Protein AF-A0A2G1W7U5-F1 (afdb_monomer)

pLDDT: mean 75.39, std 24.79, range [24.73, 97.75]

Sequence (251 aa):
MKTILKFFCFLLPACPGFAKAATPPTQSETRHEFRSDEGGDSKVSTTFATPETNGIETKTRIHRLATTKRSVFDAFSYVNRIPDQSYDEETPEDFAARIFSRLANQEGRILLKAPPGMDRPAYEGFKTFLRYEGAASVGNCAACHTLPDFRDGRSHIVTKAEEAMLTPSLRDSVSRGVDLQKAMKLKLDALHRKQSGDADEISDEYSVMQLSAEDKSNLIAFLKLLDDVSDERFRELILKATVLDTSSDSE

Structure (mmCIF, N/CA/C/O backbone):
data_AF-A0A2G1W7U5-F1
#
_entry.id   AF-A0A2G1W7U5-F1
#
loop_
_atom_site.group_PDB
_atom_site.id
_atom_site.type_symbol
_atom_site.label_atom_id
_atom_site.label_alt_id
_atom_site.label_comp_id
_atom_site.label_asym_id
_atom_site.label_entity_id
_atom_site.label_seq_id
_atom_site.pdbx_PDB_ins_code
_atom_site.Cartn_x
_atom_site.Cartn_y
_atom_site.Cartn_z
_atom_site.occupancy
_atom_site.B_iso_or_equiv
_atom_site.auth_seq_id
_atom_site.auth_comp_id
_atom_site.auth_asym_i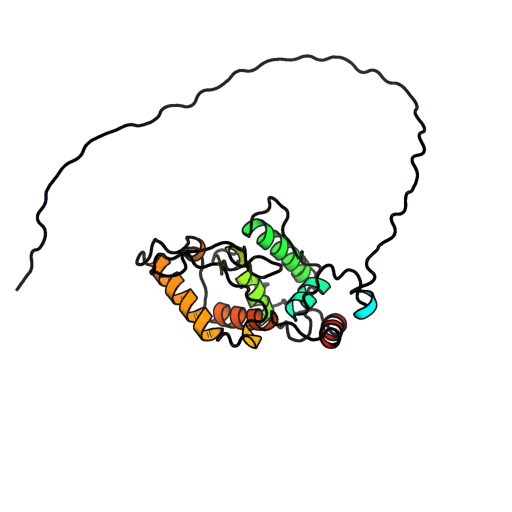d
_atom_site.auth_atom_id
_atom_site.pdbx_PDB_model_num
ATOM 1 N N . MET A 1 1 ? 47.479 -1.133 -30.530 1.00 33.62 1 MET A N 1
ATOM 2 C CA . MET A 1 1 ? 46.658 0.034 -30.939 1.00 33.62 1 MET A CA 1
ATOM 3 C C . MET A 1 1 ? 45.397 -0.476 -31.626 1.00 33.62 1 MET A C 1
ATOM 5 O O . MET A 1 1 ? 45.488 -1.527 -32.237 1.00 33.62 1 MET A O 1
ATOM 9 N N . LYS A 1 2 ? 44.279 0.252 -31.470 1.00 33.06 2 LYS A N 1
ATOM 10 C CA . LYS A 1 2 ? 43.019 0.286 -32.257 1.00 33.06 2 LYS A CA 1
ATOM 11 C C . LYS A 1 2 ? 42.730 -0.900 -33.210 1.00 33.06 2 LYS A C 1
ATOM 13 O O . LYS A 1 2 ? 43.475 -1.125 -34.150 1.00 33.06 2 LYS A O 1
ATOM 18 N N . THR A 1 3 ? 41.695 -1.708 -32.960 1.00 35.16 3 THR A N 1
ATOM 19 C CA . THR A 1 3 ? 40.286 -1.474 -33.382 1.00 35.16 3 THR A CA 1
ATOM 20 C C . THR A 1 3 ? 40.101 -1.475 -34.905 1.00 35.16 3 THR A C 1
ATOM 22 O O . THR A 1 3 ? 40.592 -0.566 -35.560 1.00 35.16 3 THR A O 1
ATOM 25 N N . ILE A 1 4 ? 39.301 -2.412 -35.435 1.00 36.03 4 ILE A N 1
ATOM 26 C CA . ILE A 1 4 ? 38.058 -2.134 -36.190 1.00 36.03 4 ILE A CA 1
ATOM 27 C C . ILE A 1 4 ? 37.305 -3.451 -36.449 1.00 36.03 4 ILE A C 1
ATOM 29 O O . ILE A 1 4 ? 37.845 -4.422 -36.968 1.00 36.03 4 ILE A O 1
ATOM 33 N N . LEU A 1 5 ? 36.036 -3.448 -36.046 1.00 32.56 5 LEU A N 1
ATOM 34 C CA . LEU A 1 5 ? 35.017 -4.462 -36.303 1.00 32.56 5 LEU A CA 1
ATOM 35 C C . LEU A 1 5 ? 34.005 -3.866 -37.298 1.00 32.56 5 LEU A C 1
ATOM 37 O O . LEU A 1 5 ? 33.855 -2.645 -37.334 1.00 32.56 5 LEU A O 1
ATOM 41 N N . LYS A 1 6 ? 33.237 -4.746 -37.957 1.00 32.97 6 LYS A N 1
ATOM 42 C CA . LYS A 1 6 ? 31.997 -4.526 -38.737 1.00 32.97 6 LYS A CA 1
ATOM 43 C C . LYS A 1 6 ? 32.163 -4.577 -40.258 1.00 32.97 6 LYS A C 1
ATOM 45 O O . LYS A 1 6 ? 32.416 -3.581 -40.926 1.00 32.97 6 LYS A O 1
ATOM 50 N N . PHE A 1 7 ? 31.892 -5.771 -40.784 1.00 31.62 7 PHE A N 1
ATOM 51 C CA . PHE A 1 7 ? 31.403 -5.955 -42.145 1.00 31.62 7 PHE A CA 1
ATOM 52 C C . PHE A 1 7 ? 29.991 -5.362 -42.277 1.00 31.62 7 PHE A C 1
ATOM 54 O O . PHE A 1 7 ? 29.139 -5.567 -41.415 1.00 31.62 7 PHE A O 1
ATOM 61 N N . PHE A 1 8 ? 29.765 -4.652 -43.377 1.00 29.19 8 PHE A N 1
ATOM 62 C CA . PHE A 1 8 ? 28.477 -4.129 -43.834 1.00 29.19 8 PHE A CA 1
ATOM 63 C C . PHE A 1 8 ? 27.931 -5.075 -44.909 1.00 29.19 8 PHE A C 1
ATOM 65 O O . PHE A 1 8 ? 28.683 -5.360 -45.843 1.00 29.19 8 PHE A O 1
ATOM 72 N N . CYS A 1 9 ? 26.660 -5.506 -44.859 1.00 25.00 9 CYS A N 1
ATOM 73 C CA . CYS A 1 9 ? 25.952 -5.926 -46.081 1.00 25.00 9 CYS A CA 1
ATOM 74 C C . CYS A 1 9 ? 24.428 -6.143 -45.941 1.00 25.00 9 CYS A C 1
ATOM 76 O O . CYS A 1 9 ? 23.960 -6.539 -44.882 1.00 25.00 9 CYS A O 1
ATOM 78 N N . PHE A 1 10 ? 23.731 -5.951 -47.075 1.00 26.20 10 PHE A N 1
ATOM 79 C CA . PHE A 1 10 ? 22.299 -6.158 -47.395 1.00 26.20 10 PHE A CA 1
ATOM 80 C C . PHE A 1 10 ? 21.268 -5.320 -46.604 1.00 26.20 10 PHE A C 1
ATOM 82 O O . PHE A 1 10 ? 21.193 -5.397 -45.387 1.00 26.20 10 PHE A O 1
ATOM 89 N N . LEU A 1 11 ? 20.572 -4.338 -47.202 1.00 26.33 11 LEU A N 1
ATOM 90 C CA . LEU A 1 11 ? 19.618 -4.283 -48.345 1.00 26.33 11 LEU A CA 1
ATOM 91 C C . LEU A 1 11 ? 18.142 -4.444 -47.911 1.00 26.33 11 LEU A C 1
ATOM 93 O O . LEU A 1 11 ? 17.741 -5.469 -47.375 1.00 26.33 11 LEU A O 1
ATOM 97 N N . LEU A 1 12 ? 17.347 -3.415 -48.231 1.00 30.52 12 LEU A N 1
ATOM 98 C CA . LEU A 1 12 ? 15.875 -3.342 -48.163 1.00 30.52 12 LEU A CA 1
ATOM 99 C C . LEU A 1 12 ? 15.216 -4.304 -49.185 1.00 30.52 12 LEU A C 1
ATOM 101 O O . LEU A 1 12 ? 15.861 -4.615 -50.192 1.00 30.52 12 LEU A O 1
ATOM 105 N N . PRO A 1 13 ? 13.943 -4.731 -48.997 1.00 36.84 13 PRO A N 1
ATOM 106 C CA . PRO A 1 13 ? 12.816 -3.922 -49.507 1.00 36.84 13 PRO A CA 1
ATOM 107 C C . PRO A 1 13 ? 11.460 -4.015 -48.753 1.00 36.84 13 PRO A C 1
ATOM 109 O O . PRO A 1 13 ? 11.215 -4.928 -47.975 1.00 36.84 13 PRO A O 1
ATOM 112 N N . ALA A 1 14 ? 10.552 -3.115 -49.169 1.00 27.06 14 ALA A N 1
ATOM 113 C CA . ALA A 1 14 ? 9.082 -3.244 -49.251 1.00 27.06 14 ALA A CA 1
ATOM 114 C C . ALA A 1 14 ? 8.168 -2.455 -48.271 1.00 27.06 14 ALA A C 1
ATOM 116 O O . ALA A 1 14 ? 8.248 -2.530 -47.052 1.00 27.06 14 ALA A O 1
ATOM 117 N N . CYS A 1 15 ? 7.267 -1.707 -48.921 1.00 24.73 15 CYS A N 1
ATOM 118 C CA . CYS A 1 15 ? 6.105 -0.912 -48.486 1.00 24.73 15 CYS A CA 1
ATOM 119 C C . CYS A 1 15 ? 4.915 -1.803 -48.000 1.00 24.73 15 CYS A C 1
ATOM 121 O O . CYS A 1 15 ? 5.057 -3.021 -48.112 1.00 24.73 15 CYS A O 1
ATOM 123 N N . PRO A 1 16 ? 3.732 -1.285 -47.551 1.00 39.78 16 PRO A N 1
ATOM 124 C CA . PRO A 1 16 ? 3.156 0.041 -47.841 1.00 39.78 16 PRO A CA 1
ATOM 125 C C . PRO A 1 16 ? 2.431 0.792 -46.703 1.00 39.78 16 PRO A C 1
ATOM 127 O O . PRO A 1 16 ? 2.198 0.283 -45.614 1.00 39.78 16 PRO A O 1
ATOM 130 N N . GLY A 1 17 ? 2.056 2.043 -46.994 1.00 29.31 17 GLY A N 1
ATOM 131 C CA . GLY A 1 17 ? 1.211 2.863 -46.122 1.00 29.31 17 GLY A CA 1
ATOM 132 C C . GLY A 1 17 ? -0.288 2.595 -46.297 1.00 29.31 17 GLY A C 1
ATOM 133 O O . GLY A 1 17 ? -0.713 1.992 -47.283 1.00 29.31 17 GLY A O 1
ATOM 134 N N . PHE A 1 18 ? -1.088 3.116 -45.365 1.00 30.89 18 PHE A N 1
ATOM 135 C CA . PHE A 1 18 ? -2.549 3.149 -45.459 1.00 30.89 18 PHE A CA 1
ATOM 136 C C . PHE A 1 18 ? -3.083 4.580 -45.384 1.00 30.89 18 PHE A C 1
ATOM 138 O O . PHE A 1 18 ? -2.462 5.471 -44.805 1.00 30.89 18 PHE A O 1
ATOM 145 N N . ALA A 1 19 ? -4.219 4.806 -46.039 1.00 30.80 19 ALA A N 1
ATOM 146 C CA . ALA A 1 19 ? -4.703 6.133 -46.382 1.00 30.80 19 ALA A CA 1
ATOM 147 C C . ALA A 1 19 ? -5.942 6.555 -45.576 1.00 30.80 19 ALA A C 1
ATOM 149 O O . ALA A 1 19 ? -6.815 5.745 -45.300 1.00 30.80 19 ALA A O 1
ATOM 150 N N . LYS A 1 20 ? -6.012 7.870 -45.329 1.00 30.59 20 LYS A N 1
ATOM 151 C CA . LYS A 1 20 ? -7.183 8.757 -45.471 1.00 30.59 20 LYS A CA 1
ATOM 152 C C . LYS A 1 20 ? -8.524 8.322 -44.842 1.00 30.59 20 LYS A C 1
ATOM 154 O O . LYS A 1 20 ? -9.182 7.392 -45.289 1.00 30.59 20 LYS A O 1
ATOM 159 N N . ALA A 1 21 ? -8.982 9.135 -43.889 1.00 32.78 21 ALA A N 1
ATOM 160 C CA . ALA A 1 21 ? -10.303 9.052 -43.269 1.00 32.78 21 ALA A CA 1
ATOM 161 C C . ALA A 1 21 ? -11.474 9.146 -44.270 1.00 32.78 21 ALA A C 1
ATOM 163 O O . ALA A 1 21 ? -11.380 9.843 -45.285 1.00 32.78 21 ALA A O 1
ATOM 164 N N . ALA A 1 22 ? -12.599 8.517 -43.910 1.00 29.67 22 ALA A N 1
ATOM 165 C CA . ALA A 1 22 ? -13.877 8.614 -44.609 1.00 29.67 22 ALA A CA 1
ATOM 166 C C . ALA A 1 22 ? -15.054 8.780 -43.622 1.00 29.67 22 ALA A C 1
ATOM 168 O O . ALA A 1 22 ? -15.317 7.915 -42.793 1.00 29.67 22 ALA A O 1
ATOM 169 N N . THR A 1 23 ? -15.760 9.901 -43.758 1.00 33.06 23 THR A N 1
ATOM 170 C CA . THR A 1 23 ? -17.154 10.173 -43.337 1.00 33.06 23 THR A CA 1
ATOM 171 C C . THR A 1 23 ? -18.080 10.098 -44.576 1.00 33.06 23 THR A C 1
ATOM 173 O O . THR A 1 23 ? -17.551 9.946 -45.682 1.00 33.06 23 THR A O 1
ATOM 176 N N . PRO A 1 24 ? -19.423 10.291 -44.485 1.00 42.34 24 PRO A N 1
ATOM 177 C CA . PRO A 1 24 ? -20.300 10.419 -43.314 1.00 42.34 24 PRO A CA 1
ATOM 178 C C . PRO A 1 24 ? -21.147 9.122 -43.151 1.00 42.34 24 PRO A C 1
ATOM 180 O O . PRO A 1 24 ? -20.488 8.149 -42.789 1.00 42.34 24 PRO A O 1
ATOM 183 N N . PRO A 1 25 ? -22.477 8.973 -43.420 1.00 36.88 25 PRO A N 1
ATOM 184 C CA . PRO A 1 25 ? -23.548 9.906 -43.822 1.00 36.88 25 PRO A CA 1
ATOM 185 C C . PRO A 1 25 ? -24.427 10.414 -42.648 1.00 36.88 25 PRO A C 1
ATOM 187 O O . PRO A 1 25 ? -24.365 9.900 -41.537 1.00 36.88 25 PRO A O 1
ATOM 190 N N . THR A 1 26 ? -25.295 11.395 -42.925 1.00 30.98 26 THR A N 1
ATOM 191 C CA . THR A 1 26 ? -26.361 11.917 -42.040 1.00 30.98 26 THR A CA 1
ATOM 192 C C . THR A 1 26 ? -27.738 11.508 -42.572 1.00 30.98 26 THR A C 1
ATOM 194 O O . THR A 1 26 ? -27.986 11.690 -43.762 1.00 30.98 26 THR A O 1
ATOM 197 N N . GLN A 1 27 ? -28.652 11.059 -41.708 1.00 33.53 27 GLN A N 1
ATOM 198 C CA . GLN A 1 27 ? -30.115 11.015 -41.908 1.00 33.53 27 GLN A CA 1
ATOM 199 C C . GLN A 1 27 ? -30.756 11.074 -40.509 1.00 33.53 27 GLN A C 1
ATOM 201 O O . GLN A 1 27 ? -30.214 10.468 -39.593 1.00 33.53 27 GLN A O 1
ATOM 206 N N . SER A 1 28 ? -31.889 11.698 -40.208 1.00 30.92 28 SER A N 1
ATOM 207 C CA . SER A 1 28 ? -32.779 12.698 -40.817 1.00 30.92 28 SER A CA 1
ATOM 208 C C . SER A 1 28 ? -33.940 12.829 -39.814 1.00 30.92 28 SER A C 1
ATOM 210 O O . SER A 1 28 ? -34.238 11.872 -39.101 1.00 30.92 28 SER A O 1
ATOM 212 N N . GLU A 1 29 ? -34.592 13.982 -39.724 1.00 29.97 29 GLU A N 1
ATOM 213 C CA . GLU A 1 29 ? -35.617 14.245 -38.703 1.00 29.97 29 GLU A CA 1
ATOM 214 C C . GLU A 1 29 ? -36.881 13.378 -38.850 1.00 29.97 29 GLU A C 1
ATOM 216 O O . GLU A 1 29 ? -37.402 13.220 -39.952 1.00 29.97 29 GLU A O 1
ATOM 221 N N . THR A 1 30 ? -37.471 12.974 -37.722 1.00 30.11 30 THR A N 1
ATOM 222 C CA . THR A 1 30 ? -38.931 12.817 -37.593 1.00 30.11 30 THR A CA 1
ATOM 223 C C . THR A 1 30 ? -39.386 13.208 -36.187 1.00 30.11 30 THR A C 1
ATOM 225 O O . THR A 1 30 ? -39.113 12.528 -35.201 1.00 30.11 30 THR A O 1
ATOM 228 N N . ARG A 1 31 ? -40.123 14.321 -36.094 1.00 27.92 31 ARG A N 1
ATOM 229 C CA . ARG A 1 31 ? -41.008 14.608 -34.956 1.00 27.92 31 ARG A CA 1
ATOM 230 C C . ARG A 1 31 ? -42.246 13.716 -35.057 1.00 27.92 31 ARG A C 1
ATOM 232 O O . ARG A 1 31 ? -42.803 13.603 -36.143 1.00 27.92 31 ARG A O 1
ATOM 239 N N . HIS A 1 32 ? -42.753 13.238 -33.925 1.00 31.61 32 HIS A N 1
ATOM 240 C CA . HIS A 1 32 ? -44.199 13.097 -33.742 1.00 31.61 32 HIS A CA 1
ATOM 241 C C . HIS A 1 32 ? -44.602 13.386 -32.296 1.00 31.61 32 HIS A C 1
ATOM 243 O O . HIS A 1 32 ? -43.765 13.386 -31.391 1.00 31.61 32 HIS A O 1
ATOM 249 N N . GLU A 1 33 ? -45.869 13.747 -32.112 1.00 28.31 33 GLU A N 1
ATOM 250 C CA . GLU A 1 33 ? -46.338 14.440 -30.919 1.00 28.31 33 GLU A CA 1
ATOM 251 C C . GLU A 1 33 ? -46.653 13.545 -29.716 1.00 28.31 33 GLU A C 1
ATOM 253 O O . GLU A 1 33 ? -47.228 12.465 -29.818 1.00 28.31 33 GLU A O 1
ATOM 258 N N . PHE A 1 34 ? -46.337 14.103 -28.549 1.00 28.00 34 PHE A N 1
ATOM 259 C CA . PHE A 1 34 ? -47.250 14.296 -27.421 1.00 28.00 34 PHE A CA 1
ATOM 260 C C . PHE A 1 34 ? -48.598 13.546 -27.467 1.00 28.00 34 PHE A C 1
ATOM 262 O O . PHE A 1 34 ? -49.518 13.933 -28.190 1.00 28.00 34 PHE A O 1
ATOM 269 N N . ARG A 1 35 ? -48.779 12.589 -26.549 1.00 27.23 35 ARG A N 1
ATOM 270 C CA . ARG A 1 35 ? -50.106 12.253 -26.025 1.00 27.23 35 ARG A CA 1
ATOM 271 C C . ARG A 1 35 ? -50.030 11.799 -24.568 1.00 27.23 35 ARG A C 1
ATOM 273 O O . ARG A 1 35 ? -49.399 10.793 -24.258 1.00 27.23 35 ARG A O 1
ATOM 280 N N . SER A 1 36 ? -50.684 12.557 -23.696 1.00 30.81 36 SER A N 1
ATOM 281 C CA . SER A 1 36 ? -51.025 12.157 -22.330 1.00 30.81 36 SER A CA 1
ATOM 282 C C . SER A 1 36 ? -52.049 11.016 -22.351 1.00 30.81 36 SER A C 1
ATOM 284 O O . SER A 1 36 ? -52.919 11.021 -23.221 1.00 30.81 36 SER A O 1
ATOM 286 N N . ASP A 1 37 ? -51.975 10.069 -21.410 1.00 27.45 37 ASP A N 1
ATOM 287 C CA . ASP A 1 37 ? -52.994 9.953 -20.348 1.00 27.45 37 ASP A CA 1
ATOM 288 C C . ASP A 1 37 ? -52.764 8.773 -19.375 1.00 27.45 37 ASP A C 1
ATOM 290 O O . ASP A 1 37 ? -52.325 7.692 -19.749 1.00 27.45 37 ASP A O 1
ATOM 294 N N . GLU A 1 38 ? -53.083 9.072 -18.112 1.00 32.62 38 GLU A N 1
ATOM 295 C CA . GLU A 1 38 ? -53.629 8.242 -17.022 1.00 32.62 38 GLU A CA 1
ATOM 296 C C . GLU A 1 38 ? -53.070 6.849 -16.631 1.00 32.62 38 GLU A C 1
ATOM 298 O O . GLU A 1 38 ? -53.129 5.862 -17.354 1.00 32.62 38 GLU A O 1
ATOM 303 N N . GLY A 1 39 ? -52.746 6.745 -15.332 1.00 29.16 39 GLY A N 1
ATOM 304 C CA . GLY A 1 39 ? -53.524 5.892 -14.416 1.00 29.16 39 GLY A CA 1
ATOM 305 C C . GLY A 1 39 ? -53.266 4.380 -14.424 1.00 29.16 39 GLY A C 1
ATOM 306 O O . GLY A 1 39 ? -53.975 3.625 -15.081 1.00 29.16 39 GLY A O 1
ATOM 307 N N . GLY A 1 40 ? -52.359 3.910 -13.559 1.00 28.75 40 GLY A N 1
ATOM 308 C CA . GLY A 1 40 ? -52.134 2.476 -13.332 1.00 28.75 40 GLY A CA 1
ATOM 309 C C . GLY A 1 40 ? -51.563 2.161 -11.948 1.00 28.75 40 GLY A C 1
ATOM 310 O O . GLY A 1 40 ? -50.361 1.949 -11.809 1.00 28.75 40 GLY A O 1
ATOM 311 N N . ASP A 1 41 ? -52.420 2.125 -10.925 1.00 37.75 41 ASP A N 1
ATOM 312 C CA . ASP A 1 41 ? -52.047 1.701 -9.567 1.00 37.75 41 ASP A CA 1
ATOM 313 C C . ASP A 1 41 ? -51.767 0.185 -9.542 1.00 37.75 41 ASP A C 1
ATOM 315 O O . ASP A 1 41 ? -52.674 -0.630 -9.721 1.00 37.75 41 ASP A O 1
ATOM 319 N N . SER A 1 42 ? -50.501 -0.203 -9.353 1.00 34.62 42 SER A N 1
ATOM 320 C CA . SER A 1 42 ? -50.073 -1.606 -9.317 1.00 34.62 42 SER A CA 1
AT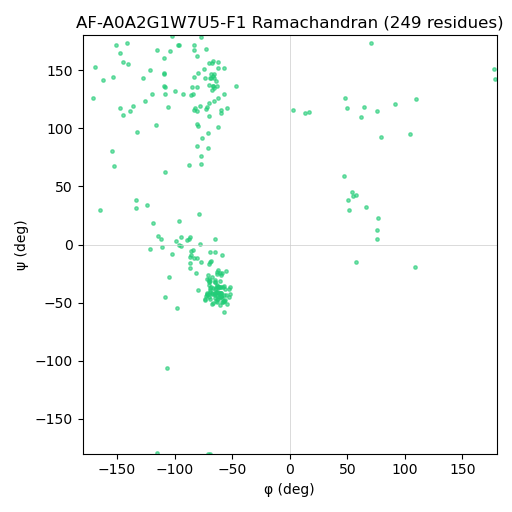OM 321 C C . SER A 1 42 ? -49.163 -1.877 -8.123 1.00 34.62 42 SER A C 1
ATOM 323 O O . SER A 1 42 ? -47.949 -1.664 -8.149 1.00 34.62 42 SER A O 1
ATOM 325 N N . LYS A 1 43 ? -49.775 -2.393 -7.055 1.00 39.41 43 LYS A N 1
ATOM 326 C CA . LYS A 1 43 ? -49.078 -2.968 -5.901 1.00 39.41 43 LYS A CA 1
ATOM 327 C C . LYS A 1 43 ? -48.202 -4.140 -6.349 1.00 39.41 43 LYS A C 1
ATOM 329 O O . LYS A 1 43 ? -48.731 -5.205 -6.665 1.00 39.41 43 LYS A O 1
ATOM 334 N N . VAL A 1 44 ? -46.880 -4.005 -6.249 1.00 32.78 44 VAL A N 1
ATOM 335 C CA . VAL A 1 44 ? -45.960 -5.150 -6.331 1.00 32.78 44 VAL A CA 1
ATOM 336 C C . VAL A 1 44 ? -45.217 -5.326 -5.010 1.00 32.78 44 VAL A C 1
ATOM 338 O O . VAL A 1 44 ? -44.299 -4.589 -4.670 1.00 32.78 44 VAL A O 1
ATOM 341 N N . SER A 1 45 ? -45.703 -6.329 -4.279 1.00 28.64 45 SER A N 1
ATOM 342 C CA . SER A 1 45 ? -45.100 -7.084 -3.177 1.00 28.64 45 SER A CA 1
ATOM 343 C C . SER A 1 45 ? -43.702 -6.673 -2.692 1.00 28.64 45 SER A C 1
ATOM 345 O O . SER A 1 45 ? -42.693 -6.917 -3.352 1.00 28.64 45 SER A O 1
ATOM 347 N N . THR A 1 46 ? -43.634 -6.220 -1.439 1.00 34.50 46 THR A N 1
ATOM 348 C CA . THR A 1 46 ? -42.393 -6.133 -0.661 1.00 34.50 46 THR A CA 1
ATOM 349 C C . THR A 1 46 ? -41.897 -7.531 -0.274 1.00 34.50 46 THR A C 1
ATOM 351 O O . THR A 1 46 ? -42.131 -8.002 0.840 1.00 34.50 46 THR A O 1
ATOM 354 N N . THR A 1 47 ? -41.179 -8.211 -1.167 1.00 30.11 47 THR A N 1
ATOM 355 C CA . THR A 1 47 ? -40.379 -9.387 -0.794 1.00 30.11 47 THR A CA 1
ATOM 356 C C . THR A 1 47 ? -39.107 -8.930 -0.083 1.00 30.11 47 THR A C 1
ATOM 358 O O . THR A 1 47 ? -38.076 -8.680 -0.705 1.00 30.11 47 THR A O 1
ATOM 361 N N . PHE A 1 48 ? -39.172 -8.833 1.248 1.00 35.28 48 PHE A N 1
ATOM 362 C CA . PHE A 1 48 ? -37.975 -8.794 2.086 1.00 35.28 48 PHE A CA 1
ATOM 363 C C . PHE A 1 48 ? -37.206 -10.110 1.909 1.00 35.28 48 PHE A C 1
ATOM 365 O O . PHE A 1 48 ? -37.574 -11.131 2.489 1.00 35.28 48 PHE A O 1
ATOM 372 N N . ALA A 1 49 ? -36.139 -10.087 1.112 1.00 31.67 49 ALA A N 1
ATOM 373 C CA . ALA A 1 49 ? -35.172 -11.174 1.091 1.00 31.67 49 ALA A CA 1
ATOM 374 C C . ALA A 1 49 ? -34.453 -11.231 2.450 1.00 31.67 49 ALA A C 1
ATOM 376 O O . ALA A 1 49 ? -33.877 -10.242 2.909 1.00 31.67 49 ALA A O 1
ATOM 377 N N . THR A 1 50 ? -34.506 -12.388 3.103 1.00 35.97 50 THR A N 1
ATOM 378 C CA . THR A 1 50 ? -33.798 -12.665 4.357 1.00 35.97 50 THR A CA 1
ATOM 379 C C . THR A 1 50 ? -32.281 -12.691 4.133 1.00 35.97 50 THR A C 1
ATOM 381 O O . THR A 1 50 ? -31.834 -13.360 3.199 1.00 35.97 50 THR A O 1
ATOM 384 N N . PRO A 1 51 ? -31.466 -12.025 4.973 1.00 40.47 51 PRO A N 1
ATOM 385 C CA . PRO A 1 51 ? -30.014 -12.046 4.830 1.00 40.47 51 PRO A CA 1
ATOM 386 C C . PRO A 1 51 ? -29.409 -13.327 5.427 1.00 40.47 51 PRO A C 1
ATOM 388 O O . PRO A 1 51 ? -29.243 -13.454 6.640 1.00 40.47 51 PRO A O 1
ATOM 391 N N . GLU A 1 52 ? -29.025 -14.264 4.563 1.00 47.97 52 GLU A N 1
ATOM 392 C CA . GLU A 1 52 ? -28.165 -15.405 4.911 1.00 47.97 52 GLU A CA 1
ATOM 393 C C . GLU A 1 52 ? -26.692 -14.955 5.025 1.00 47.97 52 GLU A C 1
ATOM 395 O O . GLU A 1 52 ? -25.885 -15.171 4.123 1.00 47.97 52 GLU A O 1
ATOM 400 N N . THR A 1 53 ? -26.326 -14.285 6.127 1.00 47.94 53 THR A N 1
ATOM 401 C CA . THR A 1 53 ? -24.935 -13.845 6.406 1.00 47.94 53 THR A CA 1
ATOM 402 C C . THR A 1 53 ? -24.453 -14.153 7.837 1.00 47.94 53 THR A C 1
ATOM 404 O O . THR A 1 53 ? -23.595 -13.468 8.394 1.00 47.94 53 THR A O 1
ATOM 407 N N . ASN A 1 54 ? -24.939 -15.243 8.439 1.00 51.69 54 ASN A N 1
ATOM 408 C CA . ASN A 1 54 ? -24.675 -15.620 9.841 1.00 51.69 54 ASN A CA 1
ATOM 409 C C . ASN A 1 54 ? -23.306 -16.292 10.129 1.00 51.69 54 ASN A C 1
ATOM 411 O O . ASN A 1 54 ? -23.181 -17.046 11.093 1.00 51.69 54 ASN A O 1
ATOM 415 N N . GLY A 1 55 ? -22.268 -16.038 9.325 1.00 59.97 55 GLY A N 1
ATOM 416 C CA . GLY A 1 55 ? -20.942 -16.660 9.499 1.00 59.97 55 GLY A CA 1
ATOM 417 C C . GLY A 1 55 ? -19.912 -15.794 10.236 1.00 59.97 55 GLY A C 1
ATOM 418 O O . GLY A 1 55 ? -19.296 -16.221 11.212 1.00 59.97 55 GLY A O 1
ATOM 419 N N . ILE A 1 56 ? -19.694 -14.573 9.742 1.00 58.69 56 ILE A N 1
ATOM 420 C CA . ILE A 1 56 ? -18.506 -13.763 10.068 1.00 58.69 56 ILE A CA 1
ATOM 421 C C . ILE A 1 56 ? -18.848 -12.580 10.976 1.00 58.69 56 ILE A C 1
ATOM 423 O O . ILE A 1 56 ? -18.151 -12.341 11.967 1.00 58.69 56 ILE A O 1
ATOM 427 N N . GLU A 1 57 ? -19.930 -11.857 10.675 1.00 55.94 57 GLU A N 1
ATOM 428 C CA . GLU A 1 57 ? -20.364 -10.706 11.477 1.00 55.94 57 GLU A CA 1
ATOM 429 C C . GLU A 1 57 ? -20.724 -11.128 12.903 1.00 55.94 57 GLU A C 1
ATOM 431 O O . GLU A 1 57 ? -20.334 -10.474 13.866 1.00 55.94 57 GLU A O 1
ATOM 436 N N . THR A 1 58 ? -21.399 -12.270 13.056 1.00 61.28 58 THR A N 1
ATOM 437 C CA . THR A 1 58 ? -21.805 -12.829 14.353 1.00 61.28 58 THR A CA 1
ATOM 438 C C . THR A 1 58 ? -20.601 -13.217 15.215 1.00 61.28 58 THR A C 1
ATOM 440 O O . THR A 1 58 ? -20.609 -12.996 16.426 1.00 61.28 58 THR A O 1
ATOM 443 N N . LYS A 1 59 ? -19.542 -13.752 14.587 1.00 65.25 59 LYS A N 1
ATOM 444 C CA . LYS A 1 59 ? -18.297 -14.170 15.252 1.00 65.25 59 LYS A CA 1
ATOM 445 C C . LYS A 1 59 ? -17.444 -12.971 15.677 1.00 65.25 59 LYS A C 1
ATOM 447 O O . LYS A 1 59 ? -16.983 -12.909 16.811 1.00 65.25 59 LYS A O 1
ATOM 452 N N . THR A 1 60 ? -17.258 -12.004 14.779 1.00 62.84 60 THR A N 1
ATOM 453 C CA . THR A 1 60 ? -16.399 -10.822 15.000 1.00 62.84 60 THR A CA 1
ATOM 454 C C . THR A 1 60 ? -17.120 -9.663 15.700 1.00 62.84 60 THR A C 1
ATOM 456 O O . THR A 1 60 ? -16.471 -8.742 16.205 1.00 62.84 60 THR A O 1
ATOM 459 N N . ARG A 1 61 ? -18.461 -9.687 15.740 1.00 65.88 61 ARG A N 1
ATOM 460 C CA . ARG A 1 61 ? -19.356 -8.587 16.151 1.00 65.88 61 ARG A CA 1
ATOM 461 C C . ARG A 1 61 ? -19.033 -7.266 15.438 1.00 65.88 61 ARG A C 1
ATOM 463 O O . ARG A 1 61 ? -19.036 -6.200 16.062 1.00 65.88 61 ARG A O 1
ATOM 470 N N . ILE A 1 62 ? -18.684 -7.356 14.155 1.00 65.25 62 ILE A N 1
ATOM 471 C CA . ILE A 1 62 ? -18.404 -6.237 13.250 1.00 65.25 62 ILE A CA 1
ATOM 472 C C . ILE A 1 62 ? -19.302 -6.417 12.027 1.00 65.25 62 ILE A C 1
ATOM 474 O O . ILE A 1 62 ? -19.272 -7.462 11.382 1.00 65.25 62 ILE A O 1
ATOM 478 N N . HIS A 1 63 ? -20.107 -5.403 11.724 1.00 60.19 63 HIS A N 1
ATOM 479 C CA . HIS A 1 63 ? -21.031 -5.433 10.593 1.00 60.19 63 HIS A CA 1
ATOM 480 C C . HIS A 1 63 ? -20.318 -5.135 9.270 1.00 60.19 63 HIS A C 1
ATOM 482 O O . HIS A 1 63 ? -19.423 -4.297 9.236 1.00 60.19 63 HIS A O 1
ATOM 488 N N . ARG A 1 64 ? -20.777 -5.738 8.168 1.00 60.28 64 ARG A N 1
ATOM 489 C CA . ARG A 1 64 ? -20.302 -5.540 6.786 1.00 60.28 64 ARG A CA 1
ATOM 490 C C . ARG A 1 64 ? -18.871 -5.999 6.476 1.00 60.28 64 ARG A C 1
ATOM 492 O O . ARG A 1 64 ? -18.224 -5.425 5.603 1.00 60.28 64 ARG A O 1
ATOM 499 N N . LEU A 1 65 ? -18.375 -7.051 7.125 1.00 63.34 65 LEU A N 1
ATOM 500 C CA . LEU A 1 65 ? -17.151 -7.720 6.663 1.00 63.34 65 LEU A CA 1
ATOM 501 C C . LEU A 1 65 ? -17.479 -8.674 5.505 1.00 63.34 65 LEU A C 1
ATOM 503 O O . LEU A 1 65 ? -17.670 -9.868 5.716 1.00 63.34 65 LEU A O 1
ATOM 507 N N . ALA A 1 66 ? -17.520 -8.135 4.281 1.00 63.78 66 ALA A N 1
ATOM 508 C CA . ALA A 1 66 ? -17.670 -8.918 3.046 1.00 63.78 66 ALA A CA 1
ATOM 509 C C . ALA A 1 66 ? -16.502 -9.901 2.815 1.00 63.78 66 ALA A C 1
ATOM 511 O O . ALA A 1 66 ? -16.643 -10.902 2.119 1.00 63.78 66 ALA A O 1
ATOM 512 N N . THR A 1 67 ? -15.352 -9.628 3.438 1.00 71.31 67 THR A N 1
ATOM 513 C CA . THR A 1 67 ? -14.108 -10.385 3.301 1.00 71.31 67 THR A CA 1
ATOM 514 C C . THR A 1 67 ? -13.751 -11.185 4.561 1.00 71.31 67 THR A C 1
ATOM 516 O O . THR A 1 67 ? -13.980 -10.759 5.701 1.00 71.31 67 THR A O 1
ATOM 519 N N . THR A 1 68 ? -13.122 -12.346 4.366 1.00 81.00 68 THR A N 1
ATOM 520 C CA . THR A 1 68 ? -12.488 -13.155 5.420 1.00 81.00 68 THR A CA 1
ATOM 521 C C . THR A 1 68 ? -11.099 -12.661 5.826 1.00 81.00 68 THR A C 1
ATOM 523 O O . THR A 1 68 ? -10.608 -13.126 6.844 1.00 81.00 68 THR A O 1
ATOM 526 N N . LYS A 1 69 ? -10.489 -11.733 5.077 1.00 86.69 69 LYS A N 1
ATOM 527 C CA . LYS A 1 69 ? -9.117 -11.226 5.286 1.00 86.69 69 LYS A CA 1
ATOM 528 C C . LYS A 1 69 ? -9.003 -10.369 6.553 1.00 86.69 69 LYS A C 1
ATOM 530 O O . LYS A 1 69 ? -9.907 -9.578 6.845 1.00 86.69 69 LYS A O 1
ATOM 535 N N . ARG A 1 70 ? -7.937 -10.544 7.339 1.00 92.00 70 ARG A N 1
ATOM 536 C CA . ARG A 1 70 ? -7.803 -10.018 8.712 1.00 92.00 70 ARG A CA 1
ATOM 537 C C . ARG A 1 70 ? -6.459 -9.346 8.966 1.00 92.00 70 ARG A C 1
ATOM 539 O O . ARG A 1 70 ? -5.931 -9.459 10.063 1.00 92.00 70 ARG A O 1
ATOM 546 N N . SER A 1 71 ? -5.908 -8.607 8.016 1.00 96.38 71 SER A N 1
ATOM 547 C CA . SER A 1 71 ? -4.664 -7.865 8.242 1.00 96.38 71 SER A CA 1
ATOM 548 C C . SER A 1 71 ? -4.887 -6.507 8.937 1.00 96.38 71 SER A C 1
ATOM 550 O O . SER A 1 71 ? -6.022 -6.038 9.098 1.00 96.38 71 SER A O 1
ATOM 552 N N . VAL A 1 72 ? -3.802 -5.831 9.341 1.00 97.50 72 VAL A N 1
ATOM 553 C CA . VAL A 1 72 ? -3.875 -4.440 9.841 1.00 97.50 72 VAL A CA 1
ATOM 554 C C . VAL A 1 72 ? -4.367 -3.500 8.736 1.00 97.50 72 VAL A C 1
ATOM 556 O O . VAL A 1 72 ? -5.165 -2.598 9.006 1.00 97.50 72 VAL A O 1
ATOM 559 N N . PHE A 1 73 ? -3.970 -3.755 7.486 1.00 97.06 73 PHE A N 1
ATOM 560 C CA . PHE A 1 73 ? -4.498 -3.038 6.333 1.00 97.06 73 PHE A CA 1
ATOM 561 C C . PHE A 1 73 ? -6.005 -3.258 6.140 1.00 97.06 73 PHE A C 1
ATOM 563 O O . PHE A 1 73 ? -6.725 -2.300 5.873 1.00 97.06 73 PHE A O 1
ATOM 570 N N . ASP A 1 74 ? -6.521 -4.476 6.323 1.00 95.50 74 ASP A N 1
ATOM 571 C CA . ASP A 1 74 ? -7.963 -4.730 6.180 1.00 95.50 74 ASP A CA 1
ATOM 572 C C . ASP A 1 74 ? -8.775 -3.983 7.258 1.00 95.50 74 ASP A C 1
ATOM 574 O O . ASP A 1 74 ? -9.873 -3.494 6.986 1.00 95.50 74 ASP A O 1
ATOM 578 N N . ALA A 1 75 ? -8.216 -3.804 8.464 1.00 95.94 75 ALA A N 1
ATOM 579 C CA . ALA A 1 75 ? -8.825 -2.981 9.510 1.00 95.94 75 ALA A CA 1
ATOM 580 C C . ALA A 1 75 ? -8.832 -1.489 9.125 1.00 95.94 75 ALA A C 1
ATOM 582 O O . ALA A 1 75 ? -9.847 -0.816 9.316 1.00 95.94 75 ALA A O 1
ATOM 583 N N . PHE A 1 76 ? -7.736 -0.985 8.544 1.00 96.62 76 PHE A N 1
ATOM 584 C CA . PHE A 1 76 ? -7.628 0.378 8.006 1.00 96.62 76 PHE A CA 1
ATOM 585 C C . PHE A 1 76 ? -8.619 0.616 6.855 1.00 96.62 76 PHE A C 1
ATOM 587 O O . PHE A 1 76 ? -9.358 1.603 6.859 1.00 96.62 76 PHE A O 1
ATOM 594 N N . SER A 1 77 ? -8.686 -0.322 5.910 1.00 94.69 77 SER A N 1
ATOM 595 C CA . SER A 1 77 ? -9.624 -0.327 4.788 1.00 94.69 77 SER A CA 1
ATOM 596 C C . SER A 1 77 ? -11.073 -0.264 5.276 1.00 94.69 77 SER A C 1
ATOM 598 O O . SER A 1 77 ? -11.833 0.618 4.866 1.00 94.69 77 SER A O 1
ATOM 600 N N . TYR A 1 78 ? -11.428 -1.109 6.250 1.00 93.56 78 TYR A N 1
ATOM 601 C CA . TYR A 1 78 ? -12.756 -1.140 6.855 1.00 93.56 78 TYR A CA 1
ATOM 602 C C . TYR A 1 78 ? -13.143 0.191 7.527 1.00 93.56 78 TYR A C 1
ATOM 604 O O . TYR A 1 78 ? -14.204 0.744 7.220 1.00 93.56 78 TYR A O 1
ATOM 612 N N . VAL A 1 79 ? -12.303 0.748 8.416 1.00 94.31 79 VAL A N 1
ATOM 613 C CA . VAL A 1 79 ? -12.664 1.984 9.149 1.00 94.31 79 VAL A CA 1
ATOM 614 C C . VAL A 1 79 ? -12.764 3.212 8.239 1.00 94.31 79 VAL A C 1
ATOM 616 O O . VAL A 1 79 ? -13.571 4.103 8.518 1.00 94.31 79 VAL A O 1
ATOM 619 N N . ASN A 1 80 ? -12.016 3.229 7.132 1.00 94.81 80 ASN A N 1
ATOM 620 C CA . ASN A 1 80 ? -12.036 4.295 6.128 1.00 94.81 80 ASN A CA 1
ATOM 621 C C . ASN A 1 80 ? -12.988 4.016 4.949 1.00 94.81 80 ASN A C 1
ATOM 623 O O . ASN A 1 80 ? -13.172 4.878 4.086 1.00 94.81 80 ASN A O 1
ATOM 627 N N . ARG A 1 81 ? -13.666 2.860 4.924 1.00 92.62 81 ARG A N 1
ATOM 628 C CA . ARG A 1 81 ? -14.579 2.439 3.842 1.00 92.62 81 ARG A CA 1
ATOM 629 C C . ARG A 1 81 ? -13.910 2.465 2.462 1.00 92.62 81 ARG A C 1
ATOM 631 O O . ARG A 1 81 ? -14.502 2.952 1.495 1.00 92.62 81 ARG A O 1
ATOM 638 N N . ILE A 1 82 ? -12.665 2.005 2.397 1.00 92.62 82 ILE A N 1
ATOM 639 C CA . ILE A 1 82 ? -11.947 1.793 1.139 1.00 92.62 82 ILE A CA 1
ATOM 640 C C . ILE A 1 82 ? -12.644 0.642 0.391 1.00 92.62 82 ILE A C 1
ATOM 642 O O . ILE A 1 82 ? -13.047 -0.327 1.035 1.00 92.62 82 ILE A O 1
ATOM 646 N N . PRO A 1 83 ? -12.866 0.749 -0.932 1.00 90.25 83 PRO A N 1
ATOM 647 C CA . PRO A 1 83 ? -13.408 -0.359 -1.711 1.00 90.25 83 PRO A CA 1
ATOM 648 C C . PRO A 1 83 ? -12.444 -1.552 -1.711 1.00 90.25 83 PRO A C 1
ATOM 650 O O . PRO A 1 83 ? -11.237 -1.393 -1.871 1.00 90.25 83 PRO A O 1
ATOM 653 N N . ASP A 1 84 ? -12.989 -2.750 -1.536 1.00 84.19 84 ASP A N 1
ATOM 654 C CA . ASP A 1 84 ? -12.260 -4.018 -1.479 1.00 84.19 84 ASP A CA 1
ATOM 655 C C . ASP A 1 84 ? -12.021 -4.651 -2.858 1.00 84.19 84 ASP A C 1
ATOM 657 O O . ASP A 1 84 ? -11.097 -5.451 -3.008 1.00 84.19 84 ASP A O 1
ATOM 661 N N . GLN A 1 85 ? -12.805 -4.255 -3.863 1.00 85.94 85 GLN A N 1
ATOM 662 C CA . GLN A 1 85 ? -12.697 -4.703 -5.253 1.00 85.94 85 GLN A CA 1
ATOM 663 C C . GLN A 1 85 ? -12.943 -3.562 -6.258 1.00 85.94 85 GLN A C 1
ATOM 665 O O . GLN A 1 85 ? -13.619 -2.563 -5.955 1.00 85.94 85 GLN A O 1
ATOM 670 N N . SER A 1 86 ? -12.390 -3.730 -7.459 1.00 86.06 86 SER A N 1
ATOM 671 C CA . SER A 1 86 ? -12.694 -2.902 -8.626 1.00 86.06 86 SER A CA 1
ATOM 672 C C . SER A 1 86 ? -14.086 -3.226 -9.184 1.00 86.06 86 SER A C 1
ATOM 674 O O . SER A 1 86 ? -14.708 -4.220 -8.798 1.00 86.06 86 SER A O 1
ATOM 676 N N . TYR A 1 87 ? -14.590 -2.391 -10.090 1.00 87.69 87 TYR A N 1
ATOM 677 C CA . TYR A 1 87 ? -15.700 -2.772 -10.971 1.00 87.69 87 TYR A CA 1
ATOM 678 C C . TYR A 1 87 ? -15.192 -3.602 -12.167 1.00 87.69 87 TYR A C 1
ATOM 680 O O . TYR A 1 87 ? -14.001 -3.576 -12.473 1.00 87.69 87 TYR A O 1
ATOM 688 N N . ASP A 1 88 ? -16.091 -4.321 -12.848 1.00 82.31 88 ASP A N 1
ATOM 689 C CA . ASP A 1 88 ? -15.744 -5.304 -13.895 1.00 82.31 88 ASP A CA 1
ATOM 690 C C . ASP A 1 88 ? -14.961 -4.717 -15.092 1.00 82.31 88 ASP A C 1
ATOM 692 O O . ASP A 1 88 ? -14.197 -5.431 -15.738 1.00 82.31 88 ASP A O 1
ATOM 696 N N . GLU A 1 89 ? -15.133 -3.420 -15.371 1.00 86.44 89 GLU A N 1
ATOM 697 C CA . GLU A 1 89 ? -14.479 -2.686 -16.472 1.00 86.44 89 GLU A CA 1
ATOM 698 C C . GLU A 1 89 ? -13.500 -1.597 -15.980 1.00 86.44 89 GLU A C 1
ATOM 700 O O . GLU A 1 89 ? -12.993 -0.807 -16.772 1.00 86.44 89 GLU A O 1
ATOM 705 N N . GLU A 1 90 ? -13.234 -1.521 -14.673 1.00 87.44 90 GLU A N 1
ATOM 706 C CA . GLU A 1 90 ? -12.362 -0.499 -14.081 1.00 87.44 90 GLU A CA 1
ATOM 707 C C . GLU A 1 90 ? -10.884 -0.913 -14.171 1.00 87.44 90 GLU A C 1
ATOM 709 O O . GLU A 1 90 ? -10.513 -2.023 -13.776 1.00 87.44 90 GLU A O 1
ATOM 714 N N . THR A 1 91 ? -10.021 -0.025 -14.676 1.00 88.00 91 THR A N 1
ATOM 715 C CA . THR A 1 91 ? -8.579 -0.307 -14.753 1.00 88.00 91 THR A CA 1
ATOM 716 C C . THR A 1 91 ? -7.935 -0.316 -13.355 1.00 88.00 91 THR A C 1
ATOM 718 O O . THR A 1 91 ? -8.460 0.312 -12.429 1.00 88.00 91 THR A O 1
ATOM 721 N N . PRO A 1 92 ? -6.791 -1.004 -13.156 1.00 86.44 92 PRO A N 1
ATOM 722 C CA . PRO A 1 92 ? -6.026 -0.911 -11.909 1.00 86.44 92 PRO A CA 1
ATOM 723 C C . PRO A 1 92 ? -5.710 0.536 -11.505 1.00 86.44 92 PRO A C 1
ATOM 725 O O . PRO A 1 92 ? -5.760 0.870 -10.321 1.00 86.44 92 PRO A O 1
ATOM 728 N N . GLU A 1 93 ? -5.433 1.390 -12.491 1.00 85.25 93 GLU A N 1
ATOM 729 C CA . GLU A 1 93 ? -5.153 2.815 -12.345 1.00 85.25 93 GLU A CA 1
ATOM 730 C C . GLU A 1 93 ? -6.394 3.595 -11.885 1.00 85.25 93 GLU A C 1
ATOM 732 O O . GLU A 1 93 ? -6.328 4.291 -10.871 1.00 85.25 93 GLU A O 1
ATOM 737 N N . ASP A 1 94 ? -7.542 3.430 -12.555 1.00 88.62 94 ASP A N 1
ATOM 738 C CA . ASP A 1 94 ? -8.811 4.068 -12.164 1.00 88.62 94 ASP A CA 1
ATOM 739 C C . ASP A 1 94 ? -9.232 3.646 -10.748 1.00 88.62 94 ASP A C 1
ATOM 741 O O . ASP A 1 94 ? -9.655 4.468 -9.928 1.00 88.62 94 ASP A O 1
ATOM 745 N N . PHE A 1 95 ? -9.064 2.360 -10.428 1.00 90.69 95 PHE A N 1
ATOM 746 C CA . PHE A 1 95 ? -9.375 1.817 -9.111 1.00 90.69 95 PHE A CA 1
ATOM 747 C C . PHE A 1 95 ? -8.473 2.414 -8.024 1.00 90.69 95 PHE A C 1
ATOM 749 O O . PHE A 1 95 ? -8.960 2.822 -6.962 1.00 90.69 95 PHE A O 1
ATOM 756 N N . ALA A 1 96 ? -7.171 2.530 -8.293 1.00 89.88 96 ALA A N 1
ATOM 757 C CA . ALA A 1 96 ? -6.226 3.182 -7.396 1.00 89.88 96 ALA A CA 1
ATOM 758 C C . ALA A 1 96 ? -6.549 4.676 -7.214 1.00 89.88 96 ALA A C 1
ATOM 760 O O . ALA A 1 96 ? -6.607 5.147 -6.074 1.00 89.88 96 ALA A O 1
ATOM 761 N N . ALA A 1 97 ? -6.871 5.397 -8.292 1.00 88.19 97 ALA A N 1
ATOM 762 C CA . ALA A 1 97 ? -7.290 6.799 -8.253 1.00 88.19 97 ALA A CA 1
ATOM 763 C C . ALA A 1 97 ? -8.601 6.999 -7.464 1.00 88.19 97 ALA A C 1
ATOM 765 O O . ALA A 1 97 ? -8.738 7.963 -6.699 1.00 88.19 97 ALA A O 1
ATOM 766 N N . ARG A 1 98 ? -9.554 6.058 -7.559 1.00 91.69 98 ARG A N 1
ATOM 767 C CA . ARG A 1 98 ? -10.799 6.048 -6.767 1.00 91.69 98 ARG A CA 1
ATOM 768 C C . ARG A 1 98 ? -10.542 5.818 -5.276 1.00 91.69 98 ARG A C 1
ATOM 770 O O . ARG A 1 98 ? -11.222 6.425 -4.439 1.00 91.69 98 ARG A O 1
ATOM 777 N N . ILE A 1 99 ? -9.573 4.971 -4.921 1.00 93.44 99 ILE A N 1
ATOM 778 C CA . ILE A 1 99 ? -9.117 4.806 -3.532 1.00 93.44 99 ILE A CA 1
ATOM 779 C C . ILE A 1 99 ? -8.433 6.090 -3.049 1.00 93.44 99 ILE A C 1
ATOM 781 O O . ILE A 1 99 ? -8.803 6.619 -2.000 1.00 93.44 99 ILE A O 1
ATOM 785 N N . PHE A 1 100 ? -7.489 6.625 -3.824 1.00 89.88 100 PHE A N 1
ATOM 786 C CA . PHE A 1 100 ? -6.729 7.824 -3.479 1.00 89.88 100 PHE A CA 1
ATOM 787 C C . PHE A 1 100 ? -7.638 9.046 -3.264 1.00 89.88 100 PHE A C 1
ATOM 789 O O . PHE A 1 100 ? -7.568 9.698 -2.225 1.00 89.88 100 PHE A O 1
ATOM 796 N N . SER A 1 101 ? -8.602 9.277 -4.160 1.00 89.56 101 SER A N 1
ATOM 797 C CA . SER A 1 101 ? -9.606 10.349 -4.040 1.00 89.56 101 SER A CA 1
ATOM 798 C C . SER A 1 101 ? -10.420 10.276 -2.738 1.00 89.56 101 SER A C 1
ATOM 800 O O . SER A 1 101 ? -10.775 11.300 -2.147 1.00 89.56 101 SER A O 1
ATOM 802 N N . ARG A 1 102 ? -10.719 9.061 -2.257 1.00 92.75 102 ARG A N 1
ATOM 803 C CA . ARG A 1 102 ? -11.405 8.844 -0.973 1.00 92.75 102 ARG A CA 1
ATOM 804 C C . ARG A 1 102 ? -10.509 9.189 0.214 1.00 92.75 102 ARG A C 1
ATOM 806 O O . ARG A 1 102 ? -11.005 9.800 1.161 1.00 92.75 102 ARG A O 1
ATOM 813 N N . LEU A 1 103 ? -9.238 8.798 0.159 1.00 92.88 103 LEU A N 1
ATOM 814 C CA . LEU A 1 103 ? -8.243 9.104 1.187 1.00 92.88 103 LEU A CA 1
ATOM 815 C C . LEU A 1 103 ? -8.017 10.615 1.293 1.00 92.88 103 LEU A C 1
ATOM 817 O O . LEU A 1 103 ? -8.198 11.166 2.374 1.00 92.88 103 LEU A O 1
ATOM 821 N N . ALA A 1 104 ? -7.790 11.299 0.170 1.00 90.19 104 ALA A N 1
ATOM 822 C CA . ALA A 1 104 ? -7.643 12.754 0.115 1.00 90.19 104 ALA A CA 1
ATOM 823 C C . ALA A 1 104 ? -8.864 13.496 0.700 1.00 90.19 104 ALA A C 1
ATOM 825 O O . ALA A 1 104 ? -8.724 14.477 1.434 1.00 90.19 104 ALA A O 1
ATOM 826 N N . ASN A 1 105 ? -10.089 12.996 0.465 1.00 91.81 105 ASN A N 1
ATOM 827 C CA . ASN A 1 105 ? -11.286 13.550 1.111 1.00 91.81 105 ASN A CA 1
ATOM 828 C C . ASN A 1 105 ? -11.287 13.365 2.639 1.00 91.81 105 ASN A C 1
ATOM 830 O O . ASN A 1 105 ? -11.859 14.187 3.351 1.00 91.81 105 ASN A O 1
ATOM 834 N N . GLN A 1 106 ? -10.697 12.285 3.151 1.00 92.62 106 GLN A N 1
ATOM 835 C CA . GLN A 1 106 ? -10.611 12.000 4.584 1.00 92.62 106 GLN A CA 1
ATOM 836 C C . GLN A 1 106 ? -9.486 12.786 5.262 1.00 92.62 106 GLN A C 1
ATOM 838 O O . GLN A 1 106 ? -9.712 13.296 6.360 1.00 92.62 106 GLN A O 1
ATOM 843 N N . GLU A 1 107 ? -8.334 12.939 4.604 1.00 91.44 107 GLU A N 1
ATOM 844 C CA . GLU A 1 107 ? -7.228 13.820 5.010 1.00 91.44 107 GLU A CA 1
ATOM 845 C C . GLU A 1 107 ? -7.719 15.268 5.138 1.00 91.44 107 GLU A C 1
ATOM 847 O O . GLU A 1 107 ? -7.729 15.823 6.236 1.00 91.44 107 GLU A O 1
ATOM 852 N N . GLY A 1 108 ? -8.265 15.846 4.059 1.00 89.38 108 GLY A N 1
ATOM 853 C CA . GLY A 1 108 ? -8.751 17.234 4.027 1.00 89.38 108 GLY A CA 1
ATOM 854 C C . GLY A 1 108 ? -9.945 17.532 4.947 1.00 89.38 108 GLY A C 1
ATOM 855 O O . GLY A 1 108 ? -10.361 18.681 5.079 1.00 89.38 108 GLY A O 1
ATOM 856 N N . ARG A 1 109 ? -10.515 16.507 5.593 1.00 91.38 109 ARG A N 1
ATOM 857 C CA . ARG A 1 109 ? -11.577 16.628 6.606 1.00 91.38 109 ARG A CA 1
ATOM 858 C C . ARG A 1 109 ? -11.113 16.262 8.016 1.00 91.38 109 ARG A C 1
ATOM 860 O O . ARG A 1 109 ? -11.921 16.360 8.936 1.00 91.38 109 ARG A O 1
ATOM 867 N N . ILE A 1 110 ? -9.857 15.842 8.188 1.00 90.25 110 ILE A N 1
ATOM 868 C CA . ILE A 1 110 ? -9.284 15.369 9.458 1.00 90.25 110 ILE A CA 1
ATOM 869 C C . ILE A 1 110 ? -10.106 14.180 10.013 1.00 90.25 110 ILE A C 1
ATOM 871 O O . ILE A 1 110 ? -10.458 14.097 11.189 1.00 90.25 110 ILE A O 1
ATOM 875 N N . LEU A 1 111 ? -10.483 13.261 9.113 1.00 93.00 111 LEU A N 1
ATOM 876 C CA . LEU A 1 111 ? -11.311 12.076 9.388 1.00 93.00 111 LEU A CA 1
ATOM 877 C C . LEU A 1 111 ? -10.630 10.747 9.037 1.00 93.00 111 LEU A C 1
ATOM 879 O O . LEU A 1 111 ? -11.229 9.698 9.280 1.00 93.00 111 LEU A O 1
ATOM 883 N N . LEU A 1 112 ? -9.423 10.774 8.467 1.00 95.50 112 LEU A N 1
ATOM 884 C CA . LEU A 1 112 ? -8.648 9.574 8.159 1.00 95.50 112 LEU A CA 1
ATOM 885 C C . LEU A 1 112 ? -8.325 8.818 9.453 1.00 95.50 112 LEU A C 1
ATOM 887 O O . LEU A 1 112 ? -7.775 9.400 10.387 1.00 95.50 112 LEU A O 1
ATOM 891 N N . LYS A 1 113 ? -8.668 7.528 9.527 1.00 96.06 113 LYS A N 1
ATOM 892 C CA . LYS A 1 113 ? -8.471 6.711 10.733 1.00 96.06 113 LYS A CA 1
ATOM 893 C C . LYS A 1 113 ? -7.358 5.687 10.570 1.00 96.06 113 LYS A C 1
ATOM 895 O O . LYS A 1 113 ? -7.392 4.882 9.646 1.00 96.06 113 LYS A O 1
ATOM 900 N N . ALA A 1 114 ? -6.442 5.649 11.527 1.00 97.00 114 ALA A N 1
ATOM 901 C CA . ALA A 1 114 ? -5.370 4.671 11.631 1.00 97.00 114 ALA A CA 1
ATOM 902 C C . ALA A 1 114 ? -5.662 3.654 12.753 1.00 97.00 114 ALA A C 1
ATOM 904 O O . ALA A 1 114 ? -5.752 4.052 13.919 1.00 97.00 114 ALA A O 1
ATOM 905 N N . PRO A 1 115 ? -5.802 2.344 12.464 1.00 97.56 115 PRO A N 1
ATOM 906 C CA . PRO A 1 115 ? -5.692 1.313 13.494 1.00 97.56 115 PRO A CA 1
ATOM 907 C C . PRO A 1 115 ? -4.247 1.224 14.032 1.00 97.56 115 PRO A C 1
ATOM 909 O O . PRO A 1 115 ? -3.303 1.560 13.315 1.00 97.56 115 PRO A O 1
ATOM 912 N N . PRO A 1 116 ? -4.028 0.715 15.261 1.00 96.81 116 PRO A N 1
ATOM 913 C CA . PRO A 1 116 ? -2.686 0.536 15.817 1.00 96.81 116 PRO A CA 1
ATOM 914 C C . PRO A 1 116 ? -1.756 -0.287 14.908 1.00 96.81 116 PRO A C 1
ATOM 916 O O . PRO A 1 116 ? -2.000 -1.470 14.674 1.00 96.81 116 PRO A O 1
ATOM 919 N N . GLY A 1 117 ? -0.671 0.335 14.442 1.00 94.31 117 GLY A N 1
ATOM 920 C CA . GLY A 1 117 ? 0.288 -0.242 13.489 1.00 94.31 117 GLY A CA 1
ATOM 921 C C . GLY A 1 117 ? 0.220 0.370 12.086 1.00 94.31 117 GLY A C 1
ATOM 922 O O . GLY A 1 117 ? 1.202 0.287 11.361 1.00 94.31 117 GLY A O 1
ATOM 923 N N . MET A 1 118 ? -0.881 1.038 11.726 1.00 96.94 118 MET A N 1
ATOM 924 C CA . MET A 1 118 ? -0.985 1.858 10.514 1.00 96.94 118 MET A CA 1
ATOM 925 C C . MET A 1 118 ? -0.515 3.289 10.814 1.00 96.94 118 MET A C 1
ATOM 927 O O . MET A 1 118 ? -1.316 4.216 10.909 1.00 96.94 118 MET A O 1
ATOM 931 N N . ASP A 1 119 ? 0.781 3.452 11.064 1.00 94.56 119 ASP A N 1
ATOM 932 C CA . ASP A 1 119 ? 1.389 4.760 11.320 1.00 94.56 119 ASP A CA 1
ATOM 933 C C . ASP A 1 119 ? 1.602 5.576 10.030 1.00 94.56 119 ASP A C 1
ATOM 935 O O . ASP A 1 119 ? 1.279 5.131 8.925 1.00 94.56 119 ASP A O 1
ATOM 939 N N . ARG A 1 120 ? 2.124 6.805 10.165 1.00 92.81 120 ARG A N 1
ATOM 940 C CA . ARG A 1 120 ? 2.362 7.696 9.020 1.00 92.81 120 ARG A CA 1
ATOM 941 C C . ARG A 1 120 ? 3.284 7.056 7.962 1.00 92.81 120 ARG A C 1
ATOM 943 O O . ARG A 1 120 ? 2.858 7.026 6.813 1.00 92.81 120 ARG A O 1
ATOM 950 N N . PRO A 1 121 ? 4.452 6.463 8.294 1.00 95.06 121 PRO A N 1
ATOM 951 C CA . PRO A 1 121 ? 5.264 5.715 7.326 1.00 95.06 121 PRO A CA 1
ATOM 952 C C . PRO A 1 121 ? 4.502 4.621 6.565 1.00 95.06 121 PRO A C 1
ATOM 954 O O . PRO A 1 121 ? 4.625 4.524 5.345 1.00 95.06 121 PRO A O 1
ATOM 957 N N . ALA A 1 122 ? 3.687 3.809 7.246 1.00 96.69 122 ALA A N 1
ATOM 958 C CA . ALA A 1 122 ? 2.895 2.780 6.573 1.00 96.69 122 ALA A CA 1
ATOM 959 C C . ALA A 1 122 ? 1.768 3.364 5.699 1.00 96.69 122 ALA A C 1
ATOM 961 O O . ALA A 1 122 ? 1.425 2.791 4.663 1.00 96.69 122 ALA A O 1
ATOM 962 N N . TYR A 1 123 ? 1.211 4.515 6.078 1.00 95.44 123 TYR A N 1
ATOM 963 C CA . TYR A 1 123 ? 0.205 5.223 5.294 1.00 95.44 123 TYR A CA 1
ATOM 964 C C . TYR A 1 123 ? 0.779 5.910 4.043 1.00 95.44 123 TYR A C 1
ATOM 966 O O . TYR A 1 123 ? 0.244 5.721 2.949 1.00 95.44 123 TYR A O 1
ATOM 974 N N . GLU A 1 124 ? 1.916 6.598 4.157 1.00 92.75 124 GLU A N 1
ATOM 975 C CA . GLU A 1 124 ? 2.668 7.104 2.998 1.00 92.75 124 GLU A CA 1
ATOM 976 C C . GLU A 1 124 ? 3.103 5.953 2.075 1.00 92.75 124 GLU A C 1
ATOM 978 O O . GLU A 1 124 ? 3.039 6.057 0.848 1.00 92.75 124 GLU A O 1
ATOM 983 N N . GLY A 1 125 ? 3.458 4.803 2.658 1.00 94.69 125 GLY A N 1
ATOM 984 C CA . GLY A 1 125 ? 3.750 3.574 1.925 1.00 94.69 125 GLY A CA 1
ATOM 985 C C . GLY A 1 125 ? 2.562 3.066 1.114 1.00 94.69 125 GLY A C 1
ATOM 986 O O . GLY A 1 125 ? 2.747 2.601 -0.009 1.00 94.69 125 GLY A O 1
ATOM 987 N N . PHE A 1 126 ? 1.340 3.203 1.634 1.00 95.06 126 PHE A N 1
ATOM 988 C CA . PHE A 1 126 ? 0.125 2.862 0.898 1.00 95.06 126 PHE A CA 1
ATOM 989 C C . PHE A 1 126 ? -0.182 3.863 -0.228 1.00 95.06 126 PHE A C 1
ATOM 991 O O . PHE A 1 126 ? -0.507 3.435 -1.335 1.00 95.06 126 PHE A O 1
ATOM 998 N N . LYS A 1 127 ? -0.012 5.176 -0.002 1.00 92.06 127 LYS A N 1
ATOM 999 C CA . LYS A 1 127 ? -0.138 6.191 -1.071 1.00 92.06 127 LYS A CA 1
ATOM 1000 C C . LYS A 1 127 ? 0.871 5.939 -2.202 1.00 92.06 127 LYS A C 1
ATOM 1002 O O . LYS A 1 127 ? 0.494 5.914 -3.369 1.00 92.06 127 LYS A O 1
ATOM 1007 N N . THR A 1 128 ? 2.121 5.635 -1.854 1.00 92.00 128 THR A N 1
ATOM 1008 C CA . THR A 1 128 ? 3.175 5.222 -2.801 1.00 92.00 128 THR A CA 1
ATOM 1009 C C . THR A 1 128 ? 2.811 3.935 -3.548 1.00 92.00 128 THR A C 1
ATOM 1011 O O . THR A 1 128 ? 3.023 3.821 -4.754 1.00 92.00 128 THR A O 1
ATOM 1014 N N . PHE A 1 129 ? 2.245 2.945 -2.851 1.00 93.75 129 PHE A N 1
ATOM 1015 C CA . PHE A 1 129 ? 1.840 1.672 -3.446 1.00 93.75 129 PHE A CA 1
ATOM 1016 C C . PHE A 1 129 ? 0.764 1.849 -4.530 1.00 93.75 129 PHE A C 1
ATOM 1018 O O . PHE A 1 129 ? 0.853 1.232 -5.595 1.00 93.75 129 PHE A O 1
ATOM 1025 N N . LEU A 1 130 ? -0.228 2.705 -4.270 1.00 89.88 130 LEU A N 1
ATOM 1026 C CA . LEU A 1 130 ? -1.316 3.007 -5.205 1.00 89.88 130 LEU A CA 1
ATOM 1027 C C . LEU A 1 130 ? -0.869 3.779 -6.452 1.00 89.88 130 LEU A C 1
ATOM 1029 O O . LEU A 1 130 ? -1.630 3.794 -7.412 1.00 89.88 130 LEU A O 1
ATOM 1033 N N . ARG A 1 131 ? 0.347 4.349 -6.448 1.00 82.25 131 ARG A N 1
ATOM 1034 C CA . ARG A 1 131 ? 0.799 5.481 -7.274 1.00 82.25 131 ARG A CA 1
ATOM 1035 C C . ARG A 1 131 ? 0.238 6.808 -6.763 1.00 82.25 131 ARG A C 1
ATOM 1037 O O . ARG A 1 131 ? -0.961 7.059 -6.821 1.00 82.25 131 ARG A O 1
ATOM 1044 N N . TYR A 1 132 ? 1.127 7.680 -6.291 1.00 64.06 132 TYR A N 1
ATOM 1045 C CA . TYR A 1 132 ? 0.757 9.043 -5.912 1.00 64.06 132 TYR A CA 1
ATOM 1046 C C . TYR A 1 132 ? 0.707 9.942 -7.155 1.00 64.06 132 TYR A C 1
ATOM 1048 O O . TYR A 1 132 ? 1.734 10.168 -7.808 1.00 64.06 132 TYR A O 1
ATOM 1056 N N . GLU A 1 133 ? -0.474 10.485 -7.463 1.00 57.38 133 GLU A N 1
ATOM 1057 C CA . GLU A 1 133 ? -0.686 11.445 -8.555 1.00 57.38 133 GLU A CA 1
ATOM 1058 C C . GLU A 1 133 ? -0.204 12.857 -8.181 1.00 57.38 133 GLU A C 1
ATOM 1060 O O . GLU A 1 133 ? -0.968 13.806 -8.020 1.00 57.38 133 GLU A O 1
ATOM 1065 N N . GLY A 1 134 ? 1.115 12.991 -8.069 1.00 55.94 134 GLY A N 1
ATOM 1066 C CA . GLY A 1 134 ? 1.828 14.263 -8.137 1.00 55.94 134 GLY A CA 1
ATOM 1067 C C . GLY A 1 134 ? 2.748 14.309 -9.358 1.00 55.94 134 GLY A C 1
ATOM 1068 O O . GLY A 1 134 ? 2.883 13.331 -10.095 1.00 55.94 134 GLY A O 1
ATOM 1069 N N . ALA A 1 135 ? 3.469 15.419 -9.535 1.00 47.69 135 ALA A N 1
ATOM 1070 C CA . ALA A 1 135 ? 4.384 15.627 -10.668 1.00 47.69 135 ALA A CA 1
ATOM 1071 C C . ALA A 1 135 ? 5.528 14.589 -10.798 1.00 47.69 135 ALA A C 1
ATOM 1073 O O . ALA A 1 135 ? 6.235 14.590 -11.803 1.00 47.69 135 ALA A O 1
ATOM 1074 N N . ALA A 1 136 ? 5.723 13.719 -9.800 1.00 56.28 136 ALA A N 1
ATOM 1075 C CA . ALA A 1 136 ? 6.820 12.755 -9.721 1.00 56.28 136 ALA A CA 1
ATOM 1076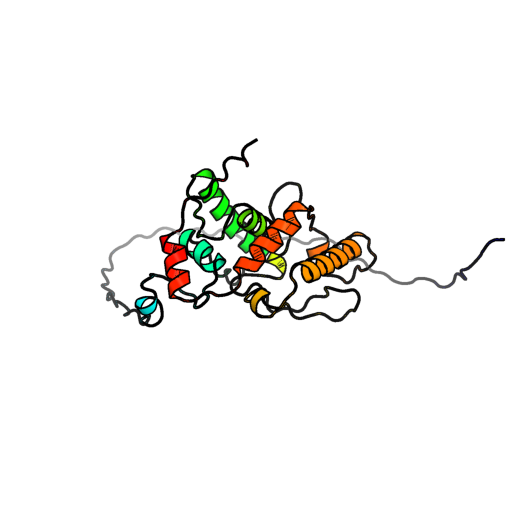 C C . ALA A 1 136 ? 6.452 11.296 -10.083 1.00 56.28 136 ALA A C 1
ATOM 1078 O O . ALA A 1 136 ? 7.363 10.481 -10.191 1.00 56.28 136 ALA A O 1
ATOM 1079 N N . SER A 1 137 ? 5.168 10.947 -10.285 1.00 66.44 137 SER A N 1
ATOM 1080 C CA . SER A 1 137 ? 4.716 9.560 -10.565 1.00 66.44 137 SER A CA 1
ATOM 1081 C C . SER A 1 137 ? 5.333 8.530 -9.595 1.00 66.44 137 SER A C 1
ATOM 1083 O O . SER A 1 137 ? 6.079 7.623 -9.981 1.00 66.44 137 SER A O 1
ATOM 1085 N N . VAL A 1 138 ? 5.079 8.735 -8.298 1.00 79.56 138 VAL A N 1
ATOM 1086 C CA . VAL A 1 138 ? 5.753 7.994 -7.224 1.00 79.56 138 VAL A CA 1
ATOM 1087 C C . VAL A 1 138 ? 5.099 6.626 -7.046 1.00 79.56 138 VAL A C 1
ATOM 1089 O O . VAL A 1 138 ? 3.936 6.540 -6.653 1.00 79.56 138 VAL A O 1
ATOM 1092 N N . GLY A 1 139 ? 5.857 5.566 -7.339 1.00 83.19 139 GLY A N 1
ATOM 1093 C CA . GLY A 1 139 ? 5.368 4.183 -7.373 1.00 83.19 139 GLY A CA 1
ATOM 1094 C C . GLY A 1 139 ? 4.433 3.857 -8.549 1.00 83.19 139 GLY A C 1
ATOM 1095 O O . GLY A 1 139 ? 4.096 4.711 -9.362 1.00 83.19 139 GLY A O 1
ATOM 1096 N N . ASN A 1 140 ? 4.078 2.574 -8.674 1.00 89.06 140 ASN A N 1
ATOM 1097 C CA . ASN A 1 140 ? 3.079 2.042 -9.620 1.00 89.06 140 ASN A CA 1
ATOM 1098 C C . ASN A 1 140 ? 2.663 0.603 -9.236 1.00 89.06 140 ASN A C 1
ATOM 1100 O O . ASN A 1 140 ? 2.423 -0.251 -10.086 1.00 89.06 140 ASN A O 1
ATOM 1104 N N . CYS A 1 141 ? 2.695 0.262 -7.943 1.00 91.81 141 CYS A N 1
ATOM 1105 C CA . CYS A 1 141 ? 2.632 -1.138 -7.514 1.00 91.81 141 CYS A CA 1
ATOM 1106 C C . CYS A 1 141 ? 1.245 -1.760 -7.741 1.00 91.81 141 CYS A C 1
ATOM 1108 O O . CYS A 1 141 ? 1.153 -2.948 -8.060 1.00 91.81 141 CYS A O 1
ATOM 1110 N N . ALA A 1 142 ? 0.185 -0.954 -7.625 1.00 91.12 142 ALA A N 1
ATOM 1111 C CA . ALA A 1 142 ? -1.197 -1.368 -7.851 1.00 91.12 142 ALA A CA 1
ATOM 1112 C C . ALA A 1 142 ? -1.481 -1.881 -9.278 1.00 91.12 142 ALA A C 1
ATOM 1114 O O . ALA A 1 142 ? -2.373 -2.715 -9.420 1.00 91.12 142 ALA A O 1
ATOM 1115 N N . ALA A 1 143 ? -0.698 -1.482 -10.293 1.00 89.62 143 ALA A N 1
ATOM 1116 C CA . ALA A 1 143 ? -0.874 -1.924 -11.683 1.00 89.62 143 ALA A CA 1
ATOM 1117 C C . ALA A 1 143 ? -0.796 -3.459 -11.844 1.00 89.62 143 ALA A C 1
ATOM 1119 O O . ALA A 1 143 ? -1.563 -4.049 -12.603 1.00 89.62 143 ALA A O 1
ATOM 1120 N N . CYS A 1 144 ? 0.074 -4.125 -11.071 1.00 90.94 144 CYS A N 1
ATOM 1121 C CA . CYS A 1 144 ? 0.141 -5.594 -11.002 1.00 90.94 144 CYS A CA 1
ATOM 1122 C C . CYS A 1 144 ? -0.460 -6.160 -9.700 1.00 90.94 144 CYS A C 1
ATOM 1124 O O . CYS A 1 144 ? -0.912 -7.303 -9.665 1.00 90.94 144 CYS A O 1
ATOM 1126 N N . HIS A 1 145 ? -0.439 -5.402 -8.599 1.00 93.19 145 HIS A N 1
ATOM 1127 C CA . HIS A 1 145 ? -0.814 -5.884 -7.265 1.00 93.19 145 HIS A CA 1
ATOM 1128 C C . HIS A 1 145 ? -2.158 -5.308 -6.782 1.00 93.19 145 HIS A C 1
ATOM 1130 O O . HIS A 1 145 ? -2.241 -4.639 -5.753 1.00 93.19 145 HIS A O 1
ATOM 1136 N N . THR A 1 146 ? -3.234 -5.612 -7.504 1.00 90.06 146 THR A N 1
ATOM 1137 C CA . THR A 1 146 ? -4.599 -5.148 -7.203 1.00 90.06 146 THR A CA 1
ATOM 1138 C C . THR A 1 146 ? -5.194 -5.765 -5.928 1.00 90.06 146 THR A C 1
ATOM 1140 O O . THR A 1 146 ? -4.956 -6.935 -5.610 1.00 90.06 146 THR A O 1
ATOM 11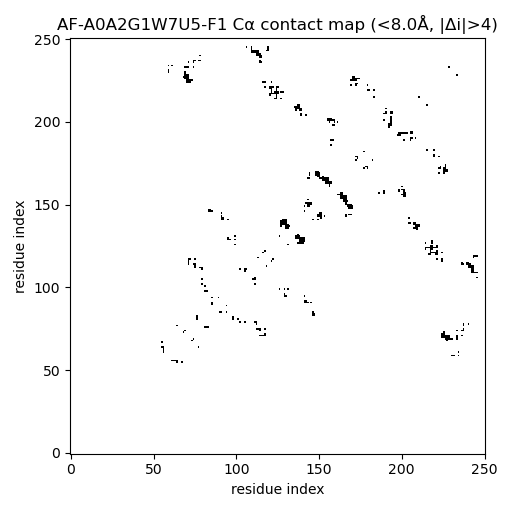43 N N . LEU A 1 147 ? -6.020 -4.999 -5.204 1.00 89.88 147 LEU A N 1
ATOM 1144 C CA . LEU A 1 147 ? -6.877 -5.523 -4.127 1.00 89.88 147 LEU A CA 1
ATOM 1145 C C . LEU A 1 147 ? -7.893 -6.553 -4.682 1.00 89.88 147 LEU A C 1
ATOM 1147 O O . LEU A 1 147 ? -8.196 -6.517 -5.873 1.00 89.88 147 LEU A O 1
ATOM 1151 N N . PRO A 1 148 ? -8.434 -7.464 -3.846 1.00 89.88 148 PRO A N 1
ATOM 1152 C CA . PRO A 1 148 ? -8.176 -7.619 -2.410 1.00 89.88 148 PRO A CA 1
ATOM 1153 C C . PRO A 1 148 ? -6.964 -8.501 -2.072 1.00 89.88 148 PRO A C 1
ATOM 1155 O O . PRO A 1 148 ? -6.573 -8.551 -0.906 1.00 89.88 148 PRO A O 1
ATOM 1158 N N . ASP A 1 149 ? -6.384 -9.224 -3.035 1.00 91.25 149 ASP A N 1
ATOM 1159 C CA . ASP A 1 149 ? -5.300 -10.203 -2.812 1.00 91.25 149 ASP A CA 1
ATOM 1160 C C . ASP A 1 149 ? -3.891 -9.679 -3.113 1.00 91.25 149 ASP A C 1
ATOM 1162 O O . ASP A 1 149 ? -2.918 -10.426 -2.991 1.00 91.25 149 ASP A O 1
ATOM 1166 N N . PHE A 1 150 ? -3.765 -8.404 -3.484 1.00 93.88 150 PHE A N 1
ATOM 1167 C CA . PHE A 1 150 ? -2.510 -7.779 -3.905 1.00 93.88 150 PHE A CA 1
ATOM 1168 C C . PHE A 1 150 ? -1.836 -8.556 -5.044 1.00 93.88 150 PHE A C 1
ATOM 1170 O O . PHE A 1 150 ? -0.638 -8.842 -5.009 1.00 93.88 150 PHE A O 1
ATOM 1177 N N . ARG A 1 151 ? -2.646 -8.944 -6.036 1.00 92.69 151 ARG A N 1
ATOM 1178 C CA . ARG A 1 151 ? -2.252 -9.599 -7.290 1.00 92.69 151 ARG A CA 1
ATOM 1179 C C . ARG A 1 151 ? -3.380 -9.476 -8.312 1.00 92.69 151 ARG A C 1
ATOM 1181 O O . ARG A 1 151 ? -4.542 -9.662 -7.965 1.00 92.69 151 ARG A O 1
ATOM 1188 N N . ASP A 1 152 ? -3.012 -9.269 -9.565 1.00 89.50 152 ASP A N 1
ATOM 1189 C CA . ASP A 1 152 ? -3.913 -9.237 -10.723 1.00 89.50 152 ASP A CA 1
ATOM 1190 C C . ASP A 1 152 ? -4.204 -10.625 -11.328 1.00 89.50 152 ASP A C 1
ATOM 1192 O O . ASP A 1 152 ? -5.045 -10.768 -12.213 1.00 89.50 152 ASP A O 1
ATOM 1196 N N . GLY A 1 153 ? -3.483 -11.658 -10.879 1.00 87.69 153 GLY A N 1
ATOM 1197 C CA . GLY A 1 153 ? -3.601 -13.024 -11.392 1.00 87.69 153 GLY A CA 1
ATOM 1198 C C . GLY A 1 153 ? -2.947 -13.264 -12.758 1.00 87.69 153 GLY A C 1
ATOM 1199 O O . GLY A 1 153 ? -3.063 -14.376 -13.272 1.00 87.69 153 GLY A O 1
ATOM 1200 N N . ARG A 1 154 ? -2.250 -12.272 -13.327 1.00 88.62 154 ARG A N 1
ATOM 1201 C CA . ARG A 1 154 ? -1.582 -12.348 -14.637 1.00 88.62 154 ARG A CA 1
ATOM 1202 C C . ARG A 1 154 ? -0.102 -12.705 -14.467 1.00 88.62 154 ARG A C 1
ATOM 1204 O O . ARG A 1 154 ? 0.409 -12.747 -13.347 1.00 88.62 154 ARG A O 1
ATOM 1211 N N . SER A 1 155 ? 0.587 -12.968 -15.575 1.00 90.12 155 SER A N 1
ATOM 1212 C CA . SER A 1 155 ? 2.039 -13.177 -15.596 1.00 90.12 155 SER A CA 1
ATOM 1213 C C . SER A 1 155 ? 2.745 -11.997 -16.252 1.00 90.12 155 SER A C 1
ATOM 1215 O O . SER A 1 155 ? 2.324 -11.555 -17.316 1.00 90.12 155 SER A O 1
ATOM 1217 N N . HIS A 1 156 ? 3.840 -11.537 -15.646 1.00 87.31 156 HIS A N 1
ATOM 1218 C CA . HIS A 1 156 ? 4.594 -10.356 -16.078 1.00 87.31 156 HIS A CA 1
ATOM 1219 C C . HIS A 1 156 ? 6.077 -10.668 -16.244 1.00 87.31 156 HIS A C 1
ATOM 1221 O O . HIS A 1 156 ? 6.665 -11.398 -15.438 1.00 87.31 156 HIS A O 1
ATOM 1227 N N . ILE A 1 157 ? 6.718 -10.068 -17.247 1.00 85.75 157 ILE A N 1
ATOM 1228 C CA . ILE A 1 157 ? 8.175 -10.127 -17.390 1.00 85.75 157 ILE A CA 1
ATOM 1229 C C . ILE A 1 157 ? 8.774 -9.093 -16.430 1.00 85.75 157 ILE A C 1
ATOM 1231 O O . ILE A 1 157 ? 8.746 -7.887 -16.663 1.00 85.75 157 ILE A O 1
ATOM 1235 N N . VAL A 1 158 ? 9.279 -9.581 -15.297 1.00 82.69 158 VAL A N 1
ATOM 1236 C CA . VAL A 1 158 ? 9.836 -8.754 -14.205 1.00 82.69 158 VAL A CA 1
ATOM 1237 C C . VAL A 1 158 ? 11.350 -8.915 -14.039 1.00 82.69 158 VAL A C 1
ATOM 1239 O O . VAL A 1 158 ? 11.934 -8.376 -13.101 1.00 82.69 158 VAL A O 1
ATOM 1242 N N . THR A 1 159 ? 11.990 -9.679 -14.928 1.00 80.06 159 THR A N 1
ATOM 1243 C CA . THR A 1 159 ? 13.444 -9.871 -14.994 1.00 80.06 159 THR A CA 1
ATOM 1244 C C . THR A 1 159 ? 13.885 -10.068 -16.444 1.00 80.06 159 THR A C 1
ATOM 1246 O O . THR A 1 159 ? 13.073 -10.427 -17.291 1.00 80.06 159 THR A O 1
ATOM 1249 N N . LYS A 1 160 ? 15.193 -9.939 -16.705 1.00 69.75 160 LYS A N 1
ATOM 1250 C CA . LYS A 1 160 ? 15.826 -10.181 -18.016 1.00 69.75 160 LYS A CA 1
ATOM 1251 C C . LYS A 1 160 ? 15.755 -11.639 -18.527 1.00 69.75 160 LYS A C 1
ATOM 1253 O O . LYS A 1 160 ? 16.423 -11.981 -19.493 1.00 69.75 160 LYS A O 1
ATOM 1258 N N . ALA A 1 161 ? 15.061 -12.534 -17.825 1.00 64.25 161 ALA A N 1
ATOM 1259 C CA . ALA A 1 161 ? 15.055 -13.968 -18.115 1.00 64.25 161 ALA A CA 1
ATOM 1260 C C . ALA A 1 161 ? 13.997 -14.391 -19.156 1.00 64.25 161 ALA A C 1
ATOM 1262 O O . ALA A 1 161 ? 13.812 -15.588 -19.345 1.00 64.25 161 ALA A O 1
ATOM 1263 N N . GLU A 1 162 ? 13.292 -13.434 -19.777 1.00 65.69 162 GLU A N 1
ATOM 1264 C CA . GLU A 1 162 ? 12.197 -13.600 -20.763 1.00 65.69 162 GLU A CA 1
ATOM 1265 C C . GLU A 1 162 ? 10.971 -14.421 -20.298 1.00 65.69 162 GLU A C 1
ATOM 1267 O O . GLU A 1 162 ? 9.898 -14.319 -20.889 1.00 65.69 162 GLU A O 1
ATOM 1272 N N . GLU A 1 163 ? 11.065 -15.173 -19.199 1.00 81.88 163 GLU A N 1
ATOM 1273 C CA . GLU A 1 163 ? 9.955 -15.922 -18.616 1.00 81.88 163 GLU A CA 1
ATOM 1274 C C . GLU A 1 163 ? 9.004 -15.004 -17.826 1.00 81.88 163 GLU A C 1
ATOM 1276 O O . GLU A 1 163 ? 9.380 -14.366 -16.834 1.00 81.88 163 GLU A O 1
ATOM 1281 N N . ALA A 1 164 ? 7.742 -14.952 -18.260 1.00 84.88 164 ALA A N 1
ATOM 1282 C CA . ALA A 1 164 ? 6.687 -14.207 -17.584 1.00 84.88 164 ALA A CA 1
ATOM 1283 C C . ALA A 1 164 ? 6.275 -14.913 -16.279 1.00 84.88 164 ALA A C 1
ATOM 1285 O O . ALA A 1 164 ? 5.726 -16.016 -16.290 1.00 84.88 164 ALA A O 1
ATOM 1286 N N . MET A 1 165 ? 6.495 -14.252 -15.143 1.00 85.31 165 MET A N 1
ATOM 1287 C CA . MET A 1 165 ? 6.213 -14.796 -13.815 1.00 85.31 165 MET A CA 1
ATOM 1288 C C . MET A 1 165 ? 4.813 -14.395 -13.349 1.00 85.31 165 MET A C 1
ATOM 1290 O O . MET A 1 165 ? 4.476 -13.211 -13.353 1.00 85.31 165 MET A O 1
ATOM 1294 N N . LEU A 1 166 ? 4.019 -15.370 -12.901 1.00 90.50 166 LEU A N 1
ATOM 1295 C CA . LEU A 1 166 ? 2.700 -15.144 -12.300 1.00 90.50 166 LEU A CA 1
ATOM 1296 C C . LEU A 1 166 ? 2.811 -14.209 -11.087 1.00 90.50 166 LEU A C 1
ATOM 1298 O O . LEU A 1 166 ? 3.595 -14.489 -10.177 1.00 90.50 166 LEU A O 1
ATOM 1302 N N . THR A 1 167 ? 1.994 -13.153 -11.020 1.00 90.50 167 THR A N 1
ATOM 1303 C CA . THR A 1 167 ? 1.996 -12.220 -9.886 1.00 90.50 167 THR A CA 1
ATOM 1304 C C . THR A 1 167 ? 1.662 -12.958 -8.582 1.00 90.50 167 THR A C 1
ATOM 1306 O O . THR A 1 167 ? 0.537 -13.469 -8.434 1.00 90.50 167 THR A O 1
ATOM 1309 N N . PRO A 1 168 ? 2.594 -13.029 -7.610 1.00 91.62 168 PRO A N 1
ATOM 1310 C CA . PRO A 1 168 ? 2.319 -13.614 -6.307 1.00 91.62 168 PRO A CA 1
ATOM 1311 C C . PRO A 1 168 ? 1.468 -12.652 -5.473 1.00 91.62 168 PRO A C 1
ATOM 1313 O O . PRO A 1 168 ? 1.581 -11.435 -5.609 1.00 91.62 168 PRO A O 1
ATOM 1316 N N . SER A 1 169 ? 0.653 -13.194 -4.566 1.00 94.00 169 SER A N 1
ATOM 1317 C CA . SER A 1 169 ? 0.009 -12.362 -3.544 1.00 94.00 169 SER A CA 1
ATOM 1318 C C . SER A 1 169 ? 1.067 -11.743 -2.631 1.00 94.00 169 SER A C 1
ATOM 1320 O O . SER A 1 169 ? 2.038 -12.410 -2.252 1.00 94.00 169 SER A O 1
ATOM 1322 N N . LEU A 1 170 ? 0.854 -10.484 -2.244 1.00 95.81 170 LEU A N 1
ATOM 1323 C CA . LEU A 1 170 ? 1.642 -9.826 -1.199 1.00 95.81 170 LEU A CA 1
ATOM 1324 C C . LEU A 1 170 ? 1.108 -10.100 0.217 1.00 95.81 170 LEU A C 1
ATOM 1326 O O . LEU A 1 170 ? 1.783 -9.743 1.182 1.00 95.81 170 LEU A O 1
ATOM 1330 N N . ARG A 1 171 ? -0.042 -10.774 0.363 1.00 95.38 171 ARG A N 1
ATOM 1331 C CA . ARG A 1 171 ? -0.567 -11.187 1.675 1.00 95.38 171 ARG A CA 1
ATOM 1332 C C . ARG A 1 171 ? 0.327 -12.218 2.344 1.00 95.38 171 ARG A C 1
ATOM 1334 O O . ARG A 1 171 ? 0.972 -13.026 1.666 1.00 95.38 171 ARG A O 1
ATOM 1341 N N . ASP A 1 172 ? 0.376 -12.158 3.669 1.00 96.00 172 ASP A N 1
ATOM 1342 C CA . ASP A 1 172 ? 1.157 -13.063 4.522 1.00 96.00 172 ASP A CA 1
ATOM 1343 C C . ASP A 1 172 ? 2.627 -13.182 4.092 1.00 96.00 172 ASP A C 1
ATOM 1345 O O . ASP A 1 172 ? 3.247 -14.240 4.212 1.00 96.00 172 ASP A O 1
ATOM 1349 N N . SER A 1 173 ? 3.190 -12.124 3.499 1.00 93.38 173 SER A N 1
ATOM 1350 C CA . SER A 1 173 ? 4.554 -12.160 2.970 1.00 93.38 173 SER A CA 1
ATOM 1351 C C . SER A 1 173 ? 5.566 -12.364 4.091 1.00 93.38 173 SER A C 1
ATOM 1353 O O . SER A 1 173 ? 6.495 -13.156 3.930 1.00 93.38 173 SER A O 1
ATOM 1355 N N . VAL A 1 174 ? 5.380 -11.712 5.242 1.00 93.56 174 VAL A N 1
ATOM 1356 C CA . VAL A 1 174 ? 6.318 -11.838 6.365 1.00 93.56 174 VAL A CA 1
ATOM 1357 C C . VAL A 1 174 ? 6.191 -13.224 7.006 1.00 93.56 174 VAL A C 1
ATOM 1359 O O . VAL A 1 174 ? 7.201 -13.889 7.233 1.00 93.56 174 VAL A O 1
ATOM 1362 N N . SER A 1 175 ? 4.965 -13.715 7.191 1.00 93.00 175 SER A N 1
ATOM 1363 C CA . SER A 1 175 ? 4.646 -15.042 7.737 1.00 93.00 175 SER A CA 1
ATOM 1364 C C . SER A 1 175 ? 5.114 -16.188 6.835 1.00 93.00 175 SER A C 1
ATOM 1366 O O . SER A 1 175 ? 5.518 -17.238 7.331 1.00 93.00 175 SER A O 1
ATOM 1368 N N . ARG A 1 176 ? 5.151 -15.978 5.512 1.00 94.06 176 ARG A N 1
ATOM 1369 C CA . ARG A 1 176 ? 5.782 -16.891 4.538 1.00 94.06 176 ARG A CA 1
ATOM 1370 C C . ARG A 1 176 ? 7.313 -16.787 4.492 1.00 94.06 176 ARG A C 1
ATOM 1372 O O . ARG A 1 176 ? 7.938 -17.494 3.704 1.00 94.06 176 ARG A O 1
ATOM 1379 N N . GLY A 1 177 ? 7.927 -15.925 5.304 1.00 93.75 177 GLY A N 1
ATOM 1380 C CA . GLY A 1 177 ? 9.379 -15.745 5.368 1.00 93.75 177 GLY A CA 1
ATOM 1381 C C . GLY A 1 177 ? 9.973 -14.937 4.209 1.00 93.75 177 GLY A C 1
ATOM 1382 O O . GLY A 1 177 ? 11.161 -15.078 3.915 1.00 93.75 177 GLY A O 1
ATOM 1383 N N . VAL A 1 178 ? 9.178 -14.104 3.526 1.00 94.50 178 VAL A N 1
ATOM 1384 C CA . VAL A 1 178 ? 9.676 -13.229 2.457 1.00 94.50 178 VAL A CA 1
ATOM 1385 C C . VAL A 1 178 ? 10.504 -12.093 3.059 1.00 94.50 178 VAL A C 1
ATOM 1387 O O . VAL A 1 178 ? 9.999 -11.240 3.788 1.00 94.50 178 VAL A O 1
ATOM 1390 N N . ASP A 1 179 ? 11.780 -12.033 2.686 1.00 95.81 179 ASP A N 1
ATOM 1391 C CA . ASP A 1 179 ? 12.636 -10.876 2.949 1.00 95.81 179 ASP A CA 1
ATOM 1392 C C . ASP A 1 179 ? 12.199 -9.695 2.064 1.00 95.81 179 ASP A C 1
ATOM 1394 O O . ASP A 1 179 ? 12.589 -9.580 0.898 1.00 95.81 179 ASP A O 1
ATOM 1398 N N . LEU A 1 180 ? 11.369 -8.815 2.632 1.00 94.56 180 LEU A N 1
ATOM 1399 C CA . LEU A 1 180 ? 10.844 -7.623 1.962 1.00 94.56 180 LEU A CA 1
ATOM 1400 C C . LEU A 1 180 ? 11.948 -6.644 1.522 1.00 94.56 180 LEU A C 1
ATOM 1402 O O . LEU A 1 180 ? 11.793 -5.996 0.490 1.00 94.56 180 LEU A O 1
ATOM 1406 N N . GLN A 1 181 ? 13.068 -6.552 2.250 1.00 94.56 181 GLN A N 1
ATOM 1407 C CA . GLN A 1 181 ? 14.192 -5.678 1.882 1.00 94.56 181 GLN A CA 1
ATOM 1408 C C . GLN A 1 181 ? 14.889 -6.206 0.624 1.00 94.56 181 GLN A C 1
ATOM 1410 O O . GLN A 1 181 ? 15.109 -5.471 -0.342 1.00 94.56 181 GLN A O 1
ATOM 1415 N N . LYS A 1 182 ? 15.177 -7.511 0.595 1.00 94.44 182 LYS A N 1
ATOM 1416 C CA . LYS A 1 182 ? 15.756 -8.183 -0.574 1.00 94.44 182 LYS A CA 1
ATOM 1417 C C . LYS A 1 182 ? 14.804 -8.175 -1.771 1.00 94.44 182 LYS A C 1
ATOM 1419 O O . LYS A 1 182 ? 15.252 -7.922 -2.888 1.00 94.44 182 LYS A O 1
ATOM 1424 N N . ALA A 1 183 ? 13.510 -8.412 -1.554 1.00 92.25 183 ALA A N 1
ATOM 1425 C CA . ALA A 1 183 ? 12.497 -8.359 -2.606 1.00 92.25 183 ALA A CA 1
ATOM 1426 C C . ALA A 1 183 ? 12.379 -6.949 -3.211 1.00 92.25 183 ALA A C 1
ATOM 1428 O O . ALA A 1 183 ? 12.430 -6.807 -4.433 1.00 92.25 183 ALA A O 1
ATOM 1429 N N . MET A 1 184 ? 12.314 -5.909 -2.371 1.00 92.25 184 MET A N 1
ATOM 1430 C CA . MET A 1 184 ? 12.293 -4.512 -2.815 1.00 92.25 184 MET A CA 1
ATOM 1431 C C . MET A 1 184 ? 13.553 -4.162 -3.615 1.00 92.25 184 MET A C 1
ATOM 1433 O O . MET A 1 184 ? 13.450 -3.605 -4.705 1.00 92.25 184 MET A O 1
ATOM 1437 N N . LYS A 1 185 ? 14.742 -4.563 -3.142 1.00 91.88 185 LYS A N 1
ATOM 1438 C CA . LYS A 1 185 ? 15.995 -4.358 -3.883 1.00 91.88 185 LYS A CA 1
ATOM 1439 C C . LYS A 1 185 ? 15.948 -4.979 -5.284 1.00 91.88 185 LYS A C 1
ATOM 1441 O O . LYS A 1 185 ? 16.262 -4.294 -6.250 1.00 91.88 185 LYS A O 1
ATOM 1446 N N . LEU A 1 186 ? 15.509 -6.234 -5.409 1.00 90.62 186 LEU A N 1
ATOM 1447 C CA . LEU A 1 186 ? 15.400 -6.909 -6.710 1.00 90.62 186 LEU A CA 1
ATOM 1448 C C . LEU A 1 186 ? 14.425 -6.197 -7.664 1.00 90.62 186 LEU A C 1
ATOM 1450 O O . LEU A 1 186 ? 14.686 -6.128 -8.863 1.00 90.62 186 LEU A O 1
ATOM 1454 N N . LYS A 1 187 ? 13.325 -5.634 -7.145 1.00 89.38 187 LYS A N 1
ATOM 1455 C CA . LYS A 1 187 ? 12.376 -4.839 -7.942 1.00 89.38 187 LYS A CA 1
ATOM 1456 C C . LYS A 1 187 ? 12.962 -3.507 -8.407 1.00 89.38 187 LYS A C 1
ATOM 1458 O O . LYS A 1 187 ? 12.723 -3.116 -9.545 1.00 89.38 187 LYS A O 1
ATOM 1463 N N . LEU A 1 188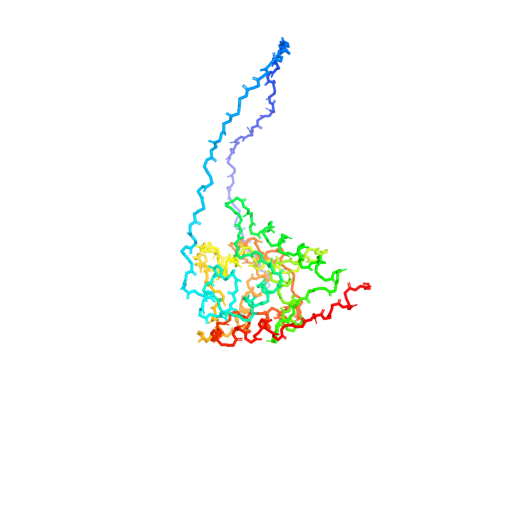 ? 13.769 -2.850 -7.577 1.00 89.69 188 LEU A N 1
ATOM 1464 C CA . LEU A 1 188 ? 14.485 -1.627 -7.950 1.00 89.69 188 LEU A CA 1
ATOM 1465 C C . LEU A 1 188 ? 15.590 -1.899 -8.979 1.00 89.69 188 LEU A C 1
ATOM 1467 O O . LEU A 1 188 ? 15.750 -1.130 -9.920 1.00 89.69 188 LEU A O 1
ATOM 1471 N N . ASP A 1 189 ? 16.312 -3.014 -8.851 1.00 90.88 189 ASP A N 1
ATOM 1472 C CA . ASP A 1 189 ? 17.310 -3.434 -9.840 1.00 90.88 189 ASP A CA 1
ATOM 1473 C C . ASP A 1 189 ? 16.658 -3.730 -11.211 1.00 90.88 189 ASP A C 1
ATOM 1475 O O . ASP A 1 189 ? 17.250 -3.435 -12.250 1.00 90.88 189 ASP A O 1
ATOM 1479 N N . ALA A 1 190 ? 15.429 -4.265 -11.234 1.00 89.31 190 ALA A N 1
ATOM 1480 C CA . ALA A 1 190 ? 14.631 -4.438 -12.454 1.00 89.31 190 ALA A CA 1
ATOM 1481 C C . ALA A 1 190 ? 14.137 -3.097 -13.036 1.00 89.31 190 ALA A C 1
ATOM 1483 O O . ALA A 1 190 ? 14.283 -2.864 -14.235 1.00 89.31 190 ALA A O 1
ATOM 1484 N N . LEU A 1 191 ? 13.627 -2.197 -12.185 1.00 90.38 191 LEU A N 1
ATOM 1485 C CA . LEU A 1 191 ? 13.209 -0.834 -12.543 1.00 90.38 191 LEU A CA 1
ATOM 1486 C C . LEU A 1 191 ? 14.343 -0.065 -13.230 1.00 90.38 191 LEU A C 1
ATOM 1488 O O . LEU A 1 191 ? 14.159 0.436 -14.338 1.00 90.38 191 LEU A O 1
ATOM 1492 N N . HIS A 1 192 ? 15.536 -0.032 -12.627 1.00 90.69 192 HIS A N 1
ATOM 1493 C CA . HIS A 1 192 ? 16.673 0.693 -13.197 1.00 90.69 192 HIS A CA 1
ATOM 1494 C C . HIS A 1 192 ? 17.098 0.132 -14.564 1.00 90.69 192 HIS A C 1
ATOM 1496 O O . HIS A 1 192 ? 17.449 0.910 -15.444 1.00 90.69 192 HIS A O 1
ATOM 1502 N N . ARG A 1 193 ? 17.028 -1.195 -14.770 1.00 91.00 193 ARG A N 1
ATOM 1503 C CA . ARG A 1 193 ? 17.353 -1.841 -16.060 1.00 91.00 193 ARG A CA 1
ATOM 1504 C C . ARG A 1 193 ? 16.335 -1.547 -17.160 1.00 91.00 193 ARG A C 1
ATOM 1506 O O . ARG A 1 193 ? 16.721 -1.429 -18.319 1.00 91.00 193 ARG A O 1
ATOM 1513 N N . LYS A 1 194 ? 15.050 -1.431 -16.811 1.00 91.44 194 LYS A N 1
ATOM 1514 C CA . LYS A 1 194 ? 14.015 -0.982 -17.752 1.00 91.44 194 LYS A CA 1
ATOM 1515 C C . LYS A 1 194 ? 14.230 0.487 -18.124 1.00 91.44 194 LYS A C 1
ATOM 1517 O O . LYS A 1 194 ? 14.152 0.837 -19.293 1.00 91.44 194 LYS A O 1
ATOM 1522 N N . GLN A 1 195 ? 14.557 1.338 -17.149 1.00 89.75 195 GLN A N 1
ATOM 1523 C CA . GLN A 1 195 ? 14.804 2.768 -17.375 1.00 89.75 195 GLN A CA 1
ATOM 1524 C C . GLN A 1 195 ? 16.114 3.069 -18.127 1.00 89.75 195 GLN A C 1
ATOM 1526 O O . GLN A 1 195 ? 16.193 4.095 -18.797 1.00 89.75 195 GLN A O 1
ATOM 1531 N N . SER A 1 196 ? 17.129 2.200 -18.052 1.00 90.50 196 SER A N 1
ATOM 1532 C CA . SER A 1 196 ? 18.375 2.342 -18.823 1.00 90.50 196 SER A CA 1
ATOM 1533 C C . SER A 1 196 ? 18.300 1.801 -20.257 1.00 90.50 196 SER A C 1
ATOM 1535 O O . SER A 1 196 ? 19.219 2.055 -21.035 1.00 90.50 196 SER A O 1
ATOM 1537 N N . GLY A 1 197 ? 17.245 1.055 -20.611 1.00 89.12 197 GLY A N 1
ATOM 1538 C CA . GLY A 1 197 ? 17.158 0.307 -21.872 1.00 89.12 197 GLY A CA 1
ATOM 1539 C C . GLY A 1 197 ? 17.999 -0.981 -21.900 1.00 89.12 197 GLY A C 1
ATOM 1540 O O . GLY A 1 197 ? 18.200 -1.574 -22.956 1.00 89.12 197 GLY A O 1
ATOM 1541 N N . ASP A 1 198 ? 18.510 -1.443 -20.751 1.00 87.88 198 ASP A N 1
ATOM 1542 C CA . ASP A 1 198 ? 19.257 -2.710 -20.656 1.00 87.88 198 ASP A CA 1
ATOM 1543 C C . ASP A 1 198 ? 18.336 -3.946 -20.680 1.00 87.88 198 ASP A C 1
ATOM 1545 O O . ASP A 1 198 ? 18.811 -5.080 -20.823 1.00 87.88 198 ASP A O 1
ATOM 1549 N N . ALA A 1 199 ? 17.031 -3.752 -20.473 1.00 87.06 199 ALA A N 1
ATOM 1550 C CA . ALA A 1 199 ? 16.009 -4.795 -20.425 1.00 87.06 199 ALA A CA 1
ATOM 1551 C C . ALA A 1 199 ? 14.632 -4.248 -20.853 1.00 87.06 199 ALA A C 1
ATOM 1553 O O . ALA A 1 199 ? 13.714 -4.132 -20.037 1.00 87.06 199 ALA A O 1
ATOM 1554 N N . ASP A 1 200 ? 14.504 -3.893 -22.134 1.00 86.62 200 ASP A N 1
ATOM 1555 C CA . ASP A 1 200 ? 13.264 -3.384 -22.740 1.00 86.62 200 ASP A CA 1
ATOM 1556 C C . ASP A 1 200 ? 12.091 -4.371 -22.627 1.00 86.62 200 ASP A C 1
ATOM 1558 O O . ASP A 1 200 ? 10.937 -3.951 -22.605 1.00 86.62 200 ASP A O 1
ATOM 1562 N N . GLU A 1 201 ? 12.378 -5.668 -22.503 1.00 87.62 201 GLU A N 1
ATOM 1563 C CA . GLU A 1 201 ? 11.409 -6.747 -22.301 1.00 87.62 201 GLU A CA 1
ATOM 1564 C C . GLU A 1 201 ? 10.725 -6.747 -20.920 1.00 87.62 201 GLU A C 1
ATOM 1566 O O . GLU A 1 201 ? 9.709 -7.417 -20.746 1.00 87.62 201 GLU A O 1
ATOM 1571 N N . ILE A 1 202 ? 11.254 -6.013 -19.932 1.00 88.56 202 ILE A N 1
ATOM 1572 C CA . ILE A 1 202 ? 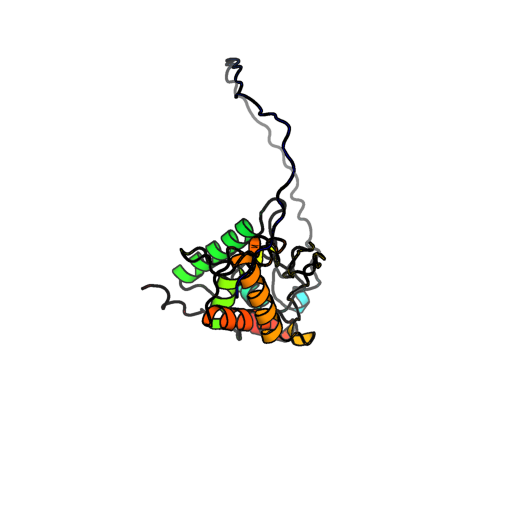10.585 -5.840 -18.633 1.00 88.56 202 ILE A CA 1
ATOM 1573 C C . ILE A 1 202 ? 9.322 -4.988 -18.819 1.00 88.56 202 ILE A C 1
ATOM 1575 O O . ILE A 1 202 ? 9.319 -4.042 -19.602 1.00 88.56 202 ILE A O 1
ATOM 1579 N N . SER A 1 203 ? 8.263 -5.299 -18.074 1.00 85.38 203 SER A N 1
ATOM 1580 C CA . SER A 1 203 ? 6.967 -4.605 -18.122 1.00 85.38 203 SER A CA 1
ATOM 1581 C C . SER A 1 203 ? 7.072 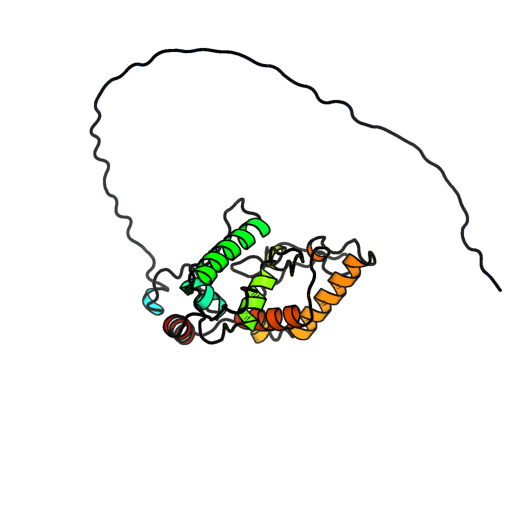-3.067 -18.092 1.00 85.38 203 SER A C 1
ATOM 1583 O O . SER A 1 203 ? 7.828 -2.499 -17.293 1.00 85.38 203 SER A O 1
ATOM 1585 N N . ASP A 1 204 ? 6.301 -2.378 -18.940 1.00 88.31 204 ASP A N 1
ATOM 1586 C CA . ASP A 1 204 ? 6.324 -0.911 -19.078 1.00 88.31 204 ASP A CA 1
ATOM 1587 C C . ASP A 1 204 ? 5.901 -0.181 -17.795 1.00 88.31 204 ASP A C 1
ATOM 1589 O O . ASP A 1 204 ? 6.359 0.935 -17.537 1.00 88.31 204 ASP A O 1
ATOM 1593 N N . GLU A 1 205 ? 5.142 -0.845 -16.923 1.00 86.94 205 GLU A N 1
ATOM 1594 C CA . GLU A 1 205 ? 4.754 -0.396 -15.585 1.00 86.94 205 GLU A CA 1
ATOM 1595 C C . GLU A 1 205 ? 5.961 -0.031 -14.699 1.00 86.94 205 GLU A C 1
ATOM 1597 O O . GLU A 1 205 ? 5.812 0.752 -13.760 1.00 86.94 205 GLU A O 1
ATOM 1602 N N . TYR A 1 206 ? 7.158 -0.560 -14.999 1.00 86.25 206 TYR A N 1
ATOM 1603 C CA . TYR A 1 206 ? 8.410 -0.228 -14.307 1.00 86.25 206 TYR A CA 1
ATOM 1604 C C . TYR A 1 206 ? 9.047 1.073 -14.804 1.00 86.25 206 TYR A C 1
ATOM 1606 O O . TYR A 1 206 ? 9.795 1.700 -14.057 1.00 86.25 206 TYR A O 1
ATOM 1614 N N . SER A 1 207 ? 8.762 1.503 -16.037 1.00 85.06 207 SER A N 1
ATOM 1615 C CA . SER A 1 207 ? 9.374 2.704 -16.623 1.00 85.06 207 SER A CA 1
ATOM 1616 C C . SER A 1 207 ? 8.912 3.993 -15.931 1.00 85.06 207 SER A C 1
ATOM 1618 O O . SER A 1 207 ? 9.718 4.894 -15.706 1.00 85.06 207 SER A O 1
ATOM 1620 N N . VAL A 1 208 ? 7.638 4.042 -15.522 1.00 82.31 208 VAL A N 1
ATOM 1621 C CA . VAL A 1 208 ? 6.963 5.227 -14.959 1.00 82.31 208 VAL A CA 1
ATOM 1622 C C . VAL A 1 208 ? 7.182 5.437 -13.456 1.00 82.31 208 VAL A C 1
ATOM 1624 O O . VAL A 1 208 ? 6.706 6.431 -12.910 1.00 82.31 208 VAL A O 1
ATOM 1627 N N . MET A 1 209 ? 7.867 4.512 -12.776 1.00 85.38 209 MET A N 1
ATOM 1628 C CA . MET A 1 209 ? 8.079 4.568 -11.328 1.00 85.38 209 MET A CA 1
ATOM 1629 C C . MET A 1 209 ? 9.299 5.411 -10.949 1.00 85.38 209 MET A C 1
ATOM 1631 O O . MET A 1 209 ? 10.419 5.136 -11.385 1.00 85.38 209 MET A O 1
ATOM 1635 N N . GLN A 1 210 ? 9.110 6.354 -10.027 1.00 86.81 210 GLN A N 1
ATOM 1636 C CA . GLN A 1 210 ? 10.203 7.015 -9.308 1.00 86.81 210 GLN A CA 1
ATOM 1637 C C . GLN A 1 210 ? 10.047 6.742 -7.807 1.00 86.81 210 GLN A C 1
ATOM 1639 O O . GLN A 1 210 ? 8.955 6.879 -7.267 1.00 86.81 210 GLN A O 1
ATOM 1644 N N . LEU A 1 211 ? 11.113 6.281 -7.140 1.00 87.62 211 LEU A N 1
ATOM 1645 C CA . LEU A 1 211 ? 11.089 5.894 -5.721 1.00 87.62 211 LEU A CA 1
ATOM 1646 C C . LEU A 1 211 ? 12.355 6.381 -5.000 1.00 87.62 211 LEU A C 1
ATOM 1648 O O . LEU A 1 211 ? 13.468 5.901 -5.264 1.00 87.62 211 LEU A O 1
ATOM 1652 N N . SER A 1 212 ? 12.178 7.293 -4.046 1.00 89.19 212 SER A N 1
ATOM 1653 C CA . SER A 1 212 ? 13.214 7.781 -3.131 1.00 89.19 212 SER A CA 1
ATOM 1654 C C . SER A 1 212 ? 13.659 6.701 -2.128 1.00 89.19 212 SER A C 1
ATOM 1656 O O . SER A 1 212 ? 13.212 5.553 -2.162 1.00 89.19 212 SER A O 1
ATOM 1658 N N . ALA A 1 213 ? 14.600 7.028 -1.237 1.00 89.94 213 ALA A N 1
ATOM 1659 C CA . ALA A 1 213 ? 14.979 6.136 -0.133 1.00 89.94 213 ALA A CA 1
ATOM 1660 C C . ALA A 1 213 ? 13.879 6.023 0.944 1.00 89.94 213 ALA A C 1
ATOM 1662 O O . ALA A 1 213 ? 13.736 4.975 1.581 1.00 89.94 213 ALA A O 1
ATOM 1663 N N . GLU A 1 214 ? 13.092 7.085 1.115 1.00 91.12 214 GLU A N 1
ATOM 1664 C CA . GLU A 1 214 ? 11.982 7.150 2.060 1.00 91.12 214 GLU A CA 1
ATOM 1665 C C . GLU A 1 214 ? 10.799 6.312 1.565 1.00 91.12 214 GLU A C 1
ATOM 1667 O O . GLU A 1 214 ? 10.355 5.417 2.282 1.00 91.12 214 GLU A O 1
ATOM 1672 N N . ASP A 1 215 ? 10.411 6.461 0.293 1.00 91.56 215 ASP A N 1
ATOM 1673 C CA . ASP A 1 215 ? 9.354 5.665 -0.355 1.00 91.56 215 ASP A CA 1
ATOM 1674 C C . ASP A 1 215 ? 9.567 4.156 -0.182 1.00 91.56 215 ASP A C 1
ATOM 1676 O O . ASP A 1 215 ? 8.643 3.409 0.127 1.00 91.56 215 ASP A O 1
ATOM 1680 N N . LYS A 1 216 ? 10.814 3.691 -0.327 1.00 92.56 216 LYS A N 1
ATOM 1681 C CA . LYS A 1 216 ? 11.193 2.276 -0.156 1.00 92.56 216 LYS A CA 1
ATOM 1682 C C . LYS A 1 216 ? 10.984 1.799 1.279 1.00 92.56 216 LYS A C 1
ATOM 1684 O O . LYS A 1 216 ? 10.558 0.666 1.498 1.00 92.56 216 LYS A O 1
ATOM 1689 N N . SER A 1 217 ? 11.283 2.658 2.248 1.00 94.94 217 SER A N 1
ATOM 1690 C CA . SER A 1 217 ? 11.123 2.369 3.675 1.00 94.94 217 SER A CA 1
ATOM 1691 C C . SER A 1 217 ? 9.641 2.345 4.059 1.00 94.94 217 SER A C 1
ATOM 1693 O O . SER A 1 217 ? 9.193 1.405 4.719 1.00 94.94 217 SER A O 1
ATOM 1695 N N . ASN A 1 218 ? 8.877 3.313 3.554 1.00 95.25 218 ASN A N 1
ATOM 1696 C CA . ASN A 1 218 ? 7.437 3.450 3.740 1.00 95.25 218 ASN A CA 1
ATOM 1697 C C . ASN A 1 218 ? 6.671 2.282 3.090 1.00 95.25 218 ASN A C 1
ATOM 1699 O O . ASN A 1 218 ? 5.858 1.635 3.749 1.00 95.25 218 ASN A O 1
ATOM 1703 N N . LEU A 1 219 ? 7.006 1.902 1.850 1.00 95.50 219 LEU A N 1
ATOM 1704 C CA . LEU A 1 219 ? 6.482 0.697 1.192 1.00 95.50 219 LEU A CA 1
ATOM 1705 C C . LEU A 1 219 ? 6.736 -0.568 2.023 1.00 95.50 219 LEU A C 1
ATOM 1707 O O . LEU A 1 219 ? 5.841 -1.392 2.179 1.00 95.50 219 LEU A O 1
ATOM 1711 N N . ILE A 1 220 ? 7.932 -0.741 2.594 1.00 96.69 220 ILE A N 1
ATOM 1712 C CA . ILE A 1 220 ? 8.233 -1.910 3.436 1.00 96.69 220 ILE A CA 1
ATOM 1713 C C . ILE A 1 220 ? 7.478 -1.861 4.774 1.00 96.69 220 ILE A C 1
ATOM 1715 O O . ILE A 1 220 ? 7.126 -2.918 5.299 1.00 96.69 220 ILE A O 1
ATOM 1719 N N . ALA A 1 221 ? 7.202 -0.676 5.327 1.00 97.44 221 ALA A N 1
ATOM 1720 C CA . ALA A 1 221 ? 6.313 -0.529 6.480 1.00 97.44 221 ALA A CA 1
ATOM 1721 C C . ALA A 1 221 ? 4.881 -0.966 6.124 1.00 97.44 221 ALA A C 1
ATOM 1723 O O . ALA A 1 221 ? 4.324 -1.816 6.816 1.00 97.44 221 ALA A O 1
ATOM 1724 N N . PHE A 1 222 ? 4.345 -0.489 4.996 1.00 97.69 222 PHE A N 1
ATOM 1725 C CA . PHE A 1 222 ? 3.034 -0.882 4.473 1.00 97.69 222 PHE A CA 1
ATOM 1726 C C . PHE A 1 222 ? 2.913 -2.394 4.224 1.00 97.69 222 PHE A C 1
ATOM 1728 O O . PHE A 1 222 ? 1.973 -3.026 4.699 1.00 97.69 222 PHE A O 1
ATOM 1735 N N . LEU A 1 223 ? 3.881 -3.009 3.534 1.00 97.31 223 LEU A N 1
ATOM 1736 C CA . LEU A 1 223 ? 3.826 -4.432 3.168 1.00 97.31 223 LEU A CA 1
ATOM 1737 C C . LEU A 1 223 ? 3.810 -5.379 4.382 1.00 97.31 223 LEU A C 1
ATOM 1739 O O . LEU A 1 223 ? 3.267 -6.477 4.286 1.00 97.31 223 LEU A O 1
ATOM 1743 N N . LYS A 1 224 ? 4.344 -4.959 5.537 1.00 97.31 224 LYS A N 1
ATOM 1744 C CA . LYS A 1 224 ? 4.244 -5.715 6.803 1.00 97.31 224 LYS A CA 1
ATOM 1745 C C . LYS A 1 224 ? 2.831 -5.736 7.392 1.00 97.31 224 LYS A C 1
ATOM 1747 O O . LYS A 1 224 ? 2.560 -6.548 8.269 1.00 97.31 224 LYS A O 1
ATOM 1752 N N . LEU A 1 225 ? 1.944 -4.846 6.946 1.00 97.75 225 LEU A N 1
ATOM 1753 C CA . LEU A 1 225 ? 0.561 -4.746 7.418 1.00 97.75 225 LEU A CA 1
ATOM 1754 C C . LEU A 1 225 ? -0.417 -5.619 6.623 1.00 97.75 225 LEU A C 1
ATOM 1756 O O . LEU A 1 225 ? -1.614 -5.546 6.897 1.00 97.75 225 LEU A O 1
ATOM 1760 N N . LEU A 1 226 ? 0.081 -6.413 5.664 1.00 97.00 226 LEU A N 1
ATOM 1761 C CA . LEU A 1 226 ? -0.692 -7.316 4.797 1.00 97.00 226 LEU A CA 1
ATOM 1762 C C . LEU A 1 226 ? -0.735 -8.772 5.294 1.00 97.00 226 LEU A C 1
ATOM 1764 O O . LEU A 1 226 ? -1.341 -9.626 4.646 1.00 97.00 226 LEU A O 1
ATOM 1768 N N . ASP A 1 227 ? -0.079 -9.050 6.417 1.00 96.31 227 ASP A N 1
ATOM 1769 C CA . ASP A 1 227 ? -0.137 -10.323 7.130 1.00 96.31 227 ASP A CA 1
ATOM 1770 C C . ASP A 1 227 ? -1.406 -10.391 7.999 1.00 96.31 227 ASP A C 1
ATOM 1772 O O . ASP A 1 227 ? -1.752 -9.422 8.688 1.00 96.31 227 ASP A O 1
ATOM 1776 N N . ASP A 1 228 ? -2.104 -11.527 7.967 1.00 95.25 228 ASP A N 1
ATOM 1777 C CA . ASP A 1 228 ? -3.333 -11.741 8.732 1.00 95.25 228 ASP A CA 1
ATOM 1778 C C . ASP A 1 228 ? -3.076 -11.835 10.251 1.00 95.25 228 ASP A C 1
ATOM 1780 O O . ASP A 1 228 ? -2.097 -12.409 10.737 1.00 95.25 228 ASP A O 1
ATOM 1784 N N . VAL A 1 229 ? -4.011 -11.288 11.032 1.00 95.25 229 VAL A N 1
ATOM 1785 C CA . VAL A 1 229 ? -4.067 -11.388 12.496 1.00 95.25 229 VAL A CA 1
ATOM 1786 C C . VAL A 1 229 ? -5.310 -12.165 12.945 1.00 95.25 229 VAL A C 1
ATOM 1788 O O . VAL A 1 229 ? -6.236 -12.410 12.174 1.00 95.25 229 VAL A O 1
ATOM 1791 N N . SER A 1 230 ? -5.370 -12.557 14.221 1.00 93.69 230 SER A N 1
ATOM 1792 C CA . SER A 1 230 ? -6.555 -13.234 14.769 1.00 93.69 230 SER A CA 1
ATOM 1793 C C . SER A 1 230 ? -7.809 -12.346 14.721 1.00 93.69 230 SER A C 1
ATOM 1795 O O . SER A 1 230 ? -7.710 -11.127 14.849 1.00 93.69 230 SER A O 1
ATOM 1797 N N . ASP A 1 231 ? -9.004 -12.948 14.625 1.00 90.50 231 ASP A N 1
ATOM 1798 C CA . ASP A 1 231 ? -10.288 -12.216 14.670 1.00 90.50 231 ASP A CA 1
ATOM 1799 C C . ASP A 1 231 ? -10.399 -11.299 15.908 1.00 90.50 231 ASP A C 1
ATOM 1801 O O . ASP A 1 231 ? -10.891 -10.173 15.815 1.00 90.50 231 ASP A O 1
ATOM 1805 N N . GLU A 1 232 ? -9.899 -11.761 17.061 1.00 91.62 232 GLU A N 1
ATOM 1806 C CA . GLU A 1 232 ? -9.823 -10.997 18.314 1.00 91.62 232 GLU A CA 1
ATOM 1807 C C . GLU A 1 232 ? -8.992 -9.717 18.122 1.00 91.62 232 GLU A C 1
ATOM 1809 O O . GLU A 1 232 ? -9.436 -8.610 18.436 1.00 91.62 232 GLU A O 1
ATOM 1814 N N . ARG A 1 233 ? -7.796 -9.853 17.532 1.00 95.00 233 ARG A N 1
ATOM 1815 C CA . ARG A 1 233 ? -6.887 -8.734 17.277 1.00 95.00 233 ARG A CA 1
ATOM 1816 C C . ARG A 1 233 ? -7.432 -7.804 16.198 1.00 95.00 233 ARG A C 1
ATOM 1818 O O . ARG A 1 233 ? -7.357 -6.592 16.366 1.00 95.00 233 ARG A O 1
ATOM 1825 N N . PHE A 1 234 ? -8.021 -8.344 15.136 1.00 95.19 234 PHE A N 1
ATOM 1826 C CA . PHE A 1 234 ? -8.688 -7.571 14.091 1.00 95.19 234 PHE A CA 1
ATOM 1827 C C . PHE A 1 234 ? -9.802 -6.687 14.668 1.00 95.19 234 PHE A C 1
ATOM 1829 O O . PHE A 1 234 ? -9.884 -5.492 14.374 1.00 95.19 234 PHE A O 1
ATOM 1836 N N . ARG A 1 235 ? -10.606 -7.246 15.582 1.00 93.69 235 ARG A N 1
ATOM 1837 C CA . ARG A 1 235 ? -11.617 -6.492 16.325 1.00 93.69 235 ARG A CA 1
ATOM 1838 C C . ARG A 1 235 ? -11.004 -5.378 17.170 1.00 93.69 235 ARG A C 1
ATOM 1840 O O . ARG A 1 235 ? -11.514 -4.258 17.146 1.00 93.69 235 ARG A O 1
ATOM 1847 N N . GLU A 1 236 ? -9.917 -5.649 17.894 1.00 95.88 236 GLU A N 1
ATOM 1848 C CA . GLU A 1 236 ? -9.222 -4.599 18.644 1.00 95.88 236 GLU A CA 1
ATOM 1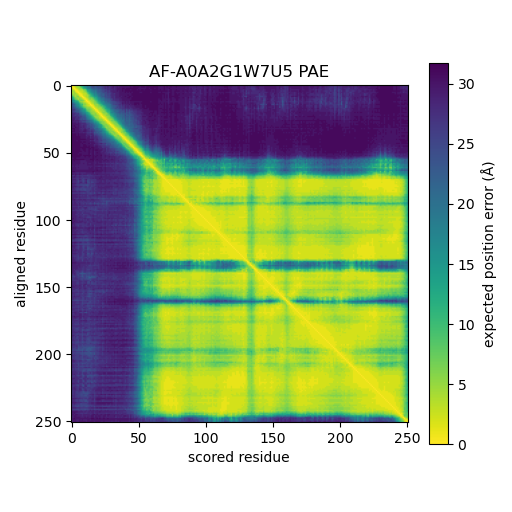849 C C . GLU A 1 236 ? -8.715 -3.464 17.749 1.00 95.88 236 GLU A C 1
ATOM 1851 O O . GLU A 1 236 ? -8.826 -2.305 18.138 1.00 95.88 236 GLU A O 1
ATOM 1856 N N . LEU A 1 237 ? -8.151 -3.782 16.579 1.00 97.25 237 LEU A N 1
ATOM 1857 C CA . LEU A 1 237 ? -7.584 -2.794 15.657 1.00 97.25 237 LEU A CA 1
ATOM 1858 C C . LEU A 1 237 ? -8.642 -1.780 15.208 1.00 97.25 237 LEU A C 1
ATOM 1860 O O . LEU A 1 237 ? -8.391 -0.578 15.245 1.00 97.25 237 LEU A O 1
ATOM 1864 N N . ILE A 1 238 ? -9.842 -2.259 14.871 1.00 95.31 238 ILE A N 1
ATOM 1865 C CA . ILE A 1 238 ? -10.990 -1.423 14.495 1.00 95.31 238 ILE A CA 1
ATOM 1866 C C . ILE A 1 238 ? -11.477 -0.567 15.674 1.00 95.31 238 ILE A C 1
ATOM 1868 O O . ILE A 1 238 ? -11.765 0.616 15.497 1.00 95.31 238 ILE A O 1
ATOM 1872 N N . LEU A 1 239 ? -11.561 -1.139 16.881 1.00 95.19 239 LEU A N 1
ATOM 1873 C CA . LEU A 1 239 ? -12.032 -0.425 18.077 1.00 95.19 239 LEU A CA 1
ATOM 1874 C C . LEU A 1 239 ? -11.031 0.620 18.595 1.00 95.19 239 LEU A C 1
ATOM 1876 O O . LEU A 1 239 ? -11.445 1.617 19.182 1.00 95.19 239 LEU A O 1
ATOM 1880 N N . LYS A 1 240 ? -9.730 0.391 18.392 1.00 96.88 240 LYS A N 1
ATOM 1881 C CA . LYS A 1 240 ? -8.630 1.263 18.833 1.00 96.88 240 LYS A CA 1
ATOM 1882 C C . LYS A 1 240 ? -8.174 2.249 17.745 1.00 96.88 240 LYS A C 1
ATOM 1884 O O . LYS A 1 240 ? -7.176 2.930 17.951 1.00 96.88 240 LYS A O 1
ATOM 1889 N N . ALA A 1 241 ? -8.861 2.320 16.600 1.00 96.88 241 ALA A N 1
ATOM 1890 C CA . ALA A 1 241 ? -8.481 3.204 15.503 1.00 96.88 241 ALA A CA 1
ATOM 1891 C C . ALA A 1 241 ? -8.722 4.686 15.842 1.00 96.88 241 ALA A C 1
ATOM 1893 O O . ALA A 1 241 ? -9.853 5.101 16.115 1.00 96.88 241 ALA A O 1
ATOM 1894 N N . THR A 1 242 ? -7.661 5.488 15.786 1.00 96.50 242 THR A N 1
ATOM 1895 C CA . THR A 1 242 ? -7.669 6.934 16.060 1.00 96.50 242 THR A CA 1
ATOM 1896 C C . THR A 1 242 ? -7.593 7.734 14.764 1.00 96.50 242 THR A C 1
ATOM 1898 O O . THR A 1 242 ? -7.285 7.179 13.714 1.00 96.50 242 THR A O 1
ATOM 1901 N N . VAL A 1 243 ? -7.869 9.039 14.809 1.00 95.75 243 VAL A N 1
ATOM 1902 C CA . VAL A 1 243 ? -7.584 9.917 13.661 1.00 95.75 243 VAL A CA 1
ATOM 1903 C C . VAL A 1 243 ? -6.067 9.983 13.454 1.00 95.75 243 VAL A C 1
ATOM 1905 O O . VAL A 1 243 ? -5.328 10.097 14.433 1.00 95.75 243 VAL A O 1
ATOM 1908 N N . LEU A 1 244 ? -5.613 9.856 12.206 1.00 92.19 244 LEU A N 1
ATOM 1909 C CA . LEU A 1 244 ? -4.213 10.021 11.821 1.00 92.19 244 LEU A CA 1
ATOM 1910 C C . LEU A 1 244 ? -3.926 11.506 11.574 1.00 92.19 244 LEU A C 1
ATOM 1912 O O . LEU A 1 244 ? -4.709 12.182 10.909 1.00 92.19 244 LEU A O 1
ATOM 1916 N N . ASP A 1 245 ? -2.805 11.998 12.094 1.00 86.31 245 ASP A N 1
ATOM 1917 C CA . ASP A 1 245 ? -2.336 13.353 11.813 1.00 86.31 245 ASP A CA 1
ATOM 1918 C C . ASP A 1 245 ? -1.570 13.383 10.480 1.00 86.31 245 ASP A C 1
ATOM 1920 O O . ASP A 1 245 ? -0.530 12.736 10.322 1.00 86.31 245 ASP A O 1
ATOM 1924 N N . THR A 1 246 ? -2.115 14.120 9.514 1.00 80.25 246 THR A N 1
ATOM 1925 C CA . THR A 1 246 ? -1.535 14.348 8.180 1.00 80.25 246 THR A CA 1
ATOM 1926 C C . THR A 1 246 ? -1.245 15.834 7.934 1.00 80.25 246 THR A C 1
ATOM 1928 O O . THR A 1 246 ? -1.097 16.258 6.793 1.00 80.25 246 THR A O 1
ATOM 1931 N N . SER A 1 247 ? -1.179 16.652 8.991 1.00 70.75 247 SER A N 1
ATOM 1932 C CA . SER A 1 247 ? -1.088 18.119 8.889 1.00 70.75 247 SER A CA 1
ATOM 1933 C C . SER A 1 247 ? 0.231 18.672 8.331 1.00 70.75 247 SER A C 1
ATOM 1935 O O . SER A 1 247 ? 0.312 19.866 8.063 1.00 70.75 247 SER A O 1
ATOM 1937 N N . SER A 1 248 ? 1.248 17.836 8.106 1.00 58.31 248 SER A N 1
ATOM 1938 C CA . SER A 1 248 ? 2.512 18.242 7.473 1.00 58.31 248 SER A CA 1
ATOM 1939 C C . SER A 1 248 ? 2.516 18.171 5.935 1.00 58.31 248 SER A C 1
ATOM 1941 O O . SER A 1 248 ? 3.554 18.425 5.339 1.00 58.31 248 SER A O 1
ATOM 1943 N N . ASP A 1 249 ? 1.388 17.847 5.289 1.00 55.16 249 ASP A N 1
ATOM 1944 C CA . ASP A 1 249 ? 1.262 17.780 3.816 1.00 55.16 249 ASP A CA 1
ATOM 1945 C C . ASP A 1 249 ? 0.681 19.070 3.186 1.00 55.16 249 ASP A C 1
ATOM 1947 O O . ASP A 1 249 ? 0.139 19.035 2.082 1.00 55.16 249 ASP A O 1
ATOM 1951 N N . SER A 1 250 ? 0.733 20.207 3.894 1.00 39.56 250 SER A N 1
ATOM 1952 C CA . SER A 1 250 ? 0.076 21.466 3.493 1.00 39.56 250 SER A CA 1
ATOM 1953 C C . SER A 1 250 ? 1.007 22.686 3.382 1.00 39.56 250 SER A C 1
ATOM 1955 O O . SER A 1 250 ? 0.573 23.798 3.690 1.00 39.56 250 SER A O 1
ATOM 1957 N N . GLU A 1 251 ? 2.262 22.488 2.964 1.00 32.78 251 GLU A N 1
ATOM 1958 C CA . GLU A 1 251 ? 3.221 23.557 2.605 1.00 32.78 251 GLU A CA 1
ATOM 1959 C C . GLU A 1 251 ? 3.571 23.539 1.105 1.00 32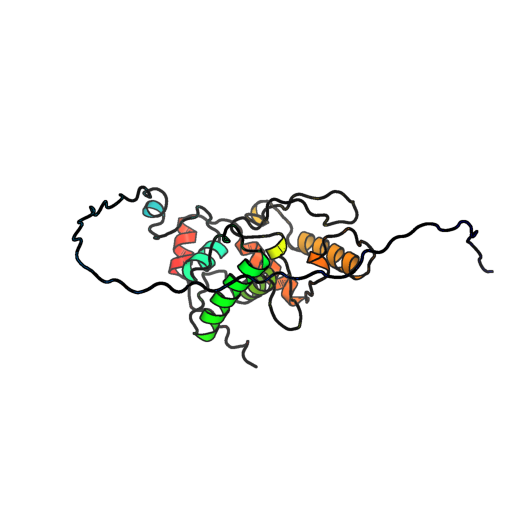.78 251 GLU A C 1
ATOM 1961 O O . GLU A 1 251 ? 3.827 22.436 0.569 1.00 32.78 251 GLU A O 1
#

Solvent-accessible surface area (backbone atoms only — not comparable to full-atom values): 15406 Å² total; per-residue (Å²): 131,83,88,88,85,83,90,83,81,87,84,87,91,86,87,84,88,86,80,83,91,83,81,85,90,89,87,78,92,80,89,80,81,90,77,90,82,84,90,81,95,74,92,78,80,88,77,79,77,78,83,91,62,85,70,55,33,74,73,56,73,43,85,85,64,90,60,89,74,32,16,58,48,49,34,28,33,59,76,60,66,49,78,62,62,68,58,101,87,52,48,50,62,56,43,29,51,57,47,48,56,54,48,53,56,22,54,80,62,74,60,34,44,26,21,80,85,52,43,67,54,22,48,55,8,46,45,32,34,45,37,35,94,54,101,65,34,28,35,45,48,24,70,52,34,26,67,78,54,30,28,65,76,49,60,44,25,70,47,91,75,78,60,58,44,66,45,62,58,49,51,35,32,62,84,71,66,52,58,60,69,62,52,50,49,54,52,49,58,36,27,53,31,34,64,70,62,79,27,70,77,30,50,70,70,39,55,63,44,40,76,58,78,62,53,55,53,14,35,54,45,28,51,66,29,39,32,69,50,54,65,71,54,35,44,48,28,54,76,60,41,39,72,52,88,66,81,86,80,79,127

Radius of gyration: 26.42 Å; Cα contacts (8 Å, |Δi|>4): 301; chains: 1; bounding box: 100×40×68 Å

Secondary structure (DSSP, 8-state):
-----------------------------------------------------TTTHHHHT-TT------BHHHHHHHHHT--SS--TT--HHHHHHHHHHHHHHHHTTT--EE-TT--HHHHHHHHHHH-B-STT-B--GGGTS-TTTT--S-EE--STT-PPEE----TTTTTTT--HHHHHHHHHHHHHHHHTTS-TTS-GGGTT-B--HHHHHHHHHHHGGGSB--HHHHHHHHHT-EEPP-TTS--

Nearest PDB structures (foldseek):
  8ghj-assembly1_D  TM=1.893E-01  e=9.329E+00  Homo sapiens

Foldseek 3Di:
DDDDDDDDDDDDDDDDDDDDDDDDDDDDDDDDDDDDDDDDDDDDDDPPDDDPPCDQCVVLVDPDPPDPFAFQVVLQCVQLVQDQDDPPPAALLNSLVVNVVSQVVCQVVLNRKHFPLCAPLLVLLSCLLSFPPDPQRAHQQSNAQPGDQGGPQDFFQQDLPLDTHGGHGLACCVVVVHPLLVVLVSSVVSLVCCCVVVRVRGDPSSNSHDYDPSNSSSNSSNSVRRYHDDSVVSSNRNVRMDRHDPPVPPD

Organism: NCBI:txid2014065

Mean predicted aligned error: 14.03 Å

InterPro domains:
  IPR009056 Cytochrome c-like domain [PS51007] (120-227)
  IPR036909 Cytochrome c-like domain superfamily [SSF46626] (124-229)